Protein AF-0000000080721246 (afdb_homodimer)

Solvent-accessible surface area (backbone atoms only — not comparable to full-atom values): 18639 Å² total; per-residue (Å²): 109,74,86,49,43,69,44,77,78,37,49,46,66,56,50,50,54,44,45,52,55,51,26,55,52,50,35,65,73,37,56,90,42,62,33,39,37,28,27,40,48,71,31,2,45,40,49,36,36,62,43,41,43,58,37,76,42,59,41,35,78,40,57,27,30,66,44,75,48,82,56,95,62,86,67,69,44,65,49,70,77,36,70,62,84,73,82,43,56,72,26,40,36,36,37,23,35,34,63,41,42,41,30,52,60,61,48,42,51,46,51,52,44,49,73,57,37,26,62,39,76,44,36,39,22,48,28,36,26,68,87,54,45,75,46,100,57,76,65,76,39,63,62,40,81,47,72,97,63,58,56,27,15,45,19,30,49,60,95,58,26,49,30,35,37,56,29,35,24,32,51,33,62,81,78,70,70,117,109,74,86,50,44,67,46,77,77,36,50,46,66,54,51,50,54,44,46,52,54,51,26,55,53,50,36,64,72,36,55,90,44,60,33,38,37,28,29,39,46,70,32,2,45,41,49,36,36,62,44,40,42,57,38,76,42,61,41,35,78,40,58,28,30,66,46,75,46,82,52,95,60,87,65,65,44,65,49,70,78,36,69,64,84,73,82,43,55,71,26,40,36,35,37,24,35,35,64,41,43,41,32,51,59,61,48,41,51,45,50,52,44,49,72,59,37,27,62,41,74,45,34,39,23,48,28,34,26,68,88,54,44,75,47,101,58,76,63,75,39,61,62,40,81,48,73,98,63,59,56,26,15,46,21,30,51,61,96,57,25,48,30,36,37,57,28,36,24,33,51,34,63,81,77,70,70,116

Radius of gyration: 19.98 Å; Cα contacts (8 Å, |Δi|>4): 794; chains: 2; bounding box: 55×55×51 Å

Foldseek 3Di:
DVVQFPDFPWFLVLLLVLLLVVQVVVQVVQVPAEAEEEEAPDQQVLVSVSNVVNHDHHYHYFYWYWDFDDDPDPQGDIDTPGDGDDQQAAHEYEYEEAEQAQVSHVVNVLVVSVVSHHNYYFYEYAEYAPVRHNDPDDGPYYRYYDYPAAKAECRRDDVPPRPPHSGIGGGDCVVPVD/DVVQFPDFPWFLVLLLVLLLVVQVVVQVVQVPAEAEEEEEPDQQVLVSVSNVVNHDHHYHYFYWYWDFDDDPDPQTDIDTPGDGDDQQAAHEYEYEEAEQAQVSHVVNVLVVSVVSHHNYYFYEYAEYAPVRHNDPDDGPYYRYYDYPAAKAECRRDDVPPRPPHSGIGGGDCVVPVD

Secondary structure (DSSP, 8-state):
-GGGEEEEEE-HHHHHHHHHHHHHHHHHHTTT---EEEEEETTHHHHHHHHHTT--S--EE--EEEEEE--SSSS-EEEEEE---S--BTSEEEEEEEEESS-HHHHHHHHHHHHTTBSEEEEEEEEE-GGG--SS---SEEEEE--SS-EEBTTB-BTTBSTT-SSEEEEPHHHH--/-GGGEEEEEE-HHHHHHHHHHHHHHHHHHTTT---EEEEEETTHHHHHHHHHTT--S--EE--EEEEEE--SSSS-EEEEEE---S--BTSEEEEEEEEESSSHHHHHHHHHHHHTTBSEEEEEEEEE-GGG--SS---SEEEEE--SS-EEBTTB-BTTBSTT-SSEEEEPHHHH--

pLDDT: mean 94.86, std 10.16, range [44.06, 98.94]

InterPro domains:
  IPR000836 Phosphoribosyltransferase domain [PF00156] (17-158)
  IPR000836 Phosphoribosyltransferase domain [cd06223] (19-145)
  IPR005904 Hypoxanthine phosphoribosyl transferase [TIGR01203] (8-171)
  IPR029057 Phosphoribosyltransferase-like [G3DSA:3.40.50.2020] (1-178)
  IPR029057 Phosphoribosyltransferase-like [SSF53271] (2-176)
  IPR050408 Hypoxanthine-guanine phosphoribosyltransferase [PTHR43340] (2-176)

Sequence (356 aa):
MNNDIESVLYTQNDLNNRMDEMAAELNKKYKNEEPIIVPVLNGAMIFASDMIKRLSFKLTIEPIKASSYEGSQSTGKVKITQDIKSDVTNRPVIFMEDIIDTGRTLQALSEIMKERGAKSVEVVAMLDKPETRVVDFHADYYGFKVPNEFLVGYGLDYNGLYRNLPYVGILKHEVYASMNNDIESVLYTQNDLNNRMDEMAAELNKKYKNEEPIIVPVLNGAMIFASDMIKRLSFKLTIEPIKASSYEGSQSTGKVKITQDIKSDVTNRPVIFMEDIIDTGRTLQALSEIMKERGAKSVEVVAMLDKPETRVVDFHADYYGFKVPNEFLVGYGLDYNGLYRNLPYVGILKHEVYAS

Structure (mmCIF, N/CA/C/O backbone):
data_AF-0000000080721246-model_v1
#
loop_
_entity.id
_entity.type
_entity.pdbx_description
1 polymer 'Hypoxanthine phosphoribosyltransferase'
#
loop_
_atom_site.group_PDB
_atom_site.id
_atom_site.type_symbol
_atom_site.label_atom_id
_atom_site.label_alt_id
_atom_site.label_comp_id
_atom_site.label_asym_id
_atom_site.label_entity_id
_atom_site.label_seq_id
_atom_site.pdbx_PDB_ins_code
_atom_site.Cartn_x
_atom_site.Cartn_y
_atom_site.Cartn_z
_atom_site.occupancy
_atom_site.B_iso_or_equiv
_atom_site.auth_seq_id
_atom_site.auth_comp_id
_atom_site.auth_asym_id
_atom_site.auth_atom_id
_atom_site.pdbx_PDB_model_num
ATOM 1 N N . MET A 1 1 ? -21.109 3.881 -3.604 1 92.19 1 MET A N 1
ATOM 2 C CA . MET A 1 1 ? -20.078 4.703 -2.959 1 92.19 1 MET A CA 1
ATOM 3 C C . MET A 1 1 ? -20.109 6.125 -3.508 1 92.19 1 MET A C 1
ATOM 5 O O . MET A 1 1 ? -20.234 7.086 -2.748 1 92.19 1 MET A O 1
ATOM 9 N N . ASN A 1 2 ? -20.219 6.383 -4.816 1 93 2 ASN A N 1
ATOM 10 C CA . ASN A 1 2 ? -20.172 7.715 -5.41 1 93 2 ASN A CA 1
ATOM 11 C C . ASN A 1 2 ? -21.391 8.547 -5 1 93 2 ASN A C 1
ATOM 13 O O . ASN A 1 2 ? -21.281 9.766 -4.852 1 93 2 ASN A O 1
ATOM 17 N N . ASN A 1 3 ? -22.484 7.863 -4.781 1 95.25 3 ASN A N 1
ATOM 18 C CA . ASN A 1 3 ? -23.703 8.57 -4.395 1 95.25 3 ASN A CA 1
ATOM 19 C C . ASN A 1 3 ? -23.594 9.141 -2.984 1 95.25 3 ASN A C 1
ATOM 21 O O . ASN A 1 3 ? -24.391 9.992 -2.594 1 95.25 3 ASN A O 1
ATOM 25 N N . ASP A 1 4 ? -22.641 8.656 -2.26 1 97.31 4 ASP A N 1
ATOM 26 C CA . ASP A 1 4 ? -22.438 9.109 -0.887 1 97.31 4 ASP A CA 1
ATOM 27 C C . ASP A 1 4 ? -21.594 10.375 -0.847 1 97.31 4 ASP A C 1
ATOM 29 O O . ASP A 1 4 ? -21.406 10.977 0.217 1 97.31 4 ASP A O 1
ATOM 33 N N . ILE A 1 5 ? -21.094 10.859 -1.995 1 98.25 5 ILE A N 1
ATOM 34 C CA . ILE A 1 5 ? -20.141 11.961 -2.07 1 98.25 5 ILE A CA 1
ATOM 35 C C . ILE A 1 5 ? -20.875 13.266 -2.371 1 98.25 5 ILE A C 1
ATOM 37 O O . ILE A 1 5 ? -21.641 13.344 -3.34 1 98.25 5 ILE A O 1
ATOM 41 N N . GLU A 1 6 ? -20.672 14.219 -1.503 1 98.19 6 GLU A N 1
ATOM 42 C CA . GLU A 1 6 ? -21.266 15.547 -1.702 1 98.19 6 GLU A CA 1
ATOM 43 C C . GLU A 1 6 ? -20.609 16.266 -2.877 1 98.19 6 GLU A C 1
ATOM 45 O O . GLU A 1 6 ? -21.297 16.828 -3.732 1 98.19 6 GLU A O 1
ATOM 50 N N . SER A 1 7 ? -19.297 16.281 -2.893 1 98.31 7 SER A N 1
ATOM 51 C CA . SER A 1 7 ? -18.531 16.891 -3.975 1 98.31 7 SER A CA 1
ATOM 52 C C . SER A 1 7 ? -17.125 16.312 -4.035 1 98.31 7 SER A C 1
ATOM 54 O O . SER A 1 7 ? -16.594 15.828 -3.029 1 98.31 7 SER A O 1
ATOM 56 N N . VAL A 1 8 ? -16.562 16.297 -5.258 1 98.56 8 VAL A N 1
ATOM 57 C CA . VAL A 1 8 ? -15.172 15.922 -5.457 1 98.56 8 VAL A CA 1
ATOM 58 C C . VAL A 1 8 ? -14.266 17.125 -5.238 1 98.56 8 VAL A C 1
ATOM 60 O O . VAL A 1 8 ? -14.406 18.141 -5.922 1 98.56 8 VAL A O 1
ATOM 63 N N . LEU A 1 9 ? -13.414 17.062 -4.219 1 98.5 9 LEU A N 1
ATOM 64 C CA . LEU A 1 9 ? -12.477 18.141 -3.943 1 98.5 9 LEU A CA 1
ATOM 65 C C . LEU A 1 9 ? -11.281 18.078 -4.891 1 98.5 9 LEU A C 1
ATOM 67 O O . LEU A 1 9 ? -10.898 19.094 -5.477 1 98.5 9 LEU A O 1
ATOM 71 N N . TYR A 1 10 ? -10.633 16.891 -5.062 1 98.81 10 TYR A N 1
ATOM 72 C CA . TYR A 1 10 ? -9.508 16.656 -5.965 1 98.81 10 TYR A CA 1
ATOM 73 C C . TYR A 1 10 ? -9.719 15.391 -6.781 1 98.81 10 TYR A C 1
ATOM 75 O O . TYR A 1 10 ? -9.953 14.312 -6.223 1 98.81 10 TYR A O 1
ATOM 83 N N . THR A 1 11 ? -9.617 15.547 -8.109 1 98.75 11 THR A N 1
ATOM 84 C CA . THR A 1 11 ? -9.719 14.398 -9.008 1 98.75 11 THR A CA 1
ATOM 85 C C . THR A 1 11 ? -8.414 13.602 -9.016 1 98.75 11 THR A C 1
ATOM 87 O O . THR A 1 11 ? -7.398 14.062 -8.5 1 98.75 11 THR A O 1
ATOM 90 N N . GLN A 1 12 ? -8.508 12.422 -9.594 1 98.06 12 GLN A N 1
ATOM 91 C CA . GLN A 1 12 ? -7.285 11.633 -9.742 1 98.06 12 GLN A CA 1
ATOM 92 C C . GLN A 1 12 ? -6.223 12.406 -10.516 1 98.06 12 GLN A C 1
ATOM 94 O O . GLN A 1 12 ? -5.031 12.312 -10.219 1 98.06 12 GLN A O 1
ATOM 99 N N . ASN A 1 13 ? -6.66 13.109 -11.523 1 98.44 13 ASN A N 1
ATOM 100 C CA . ASN A 1 13 ? -5.727 13.898 -12.312 1 98.44 13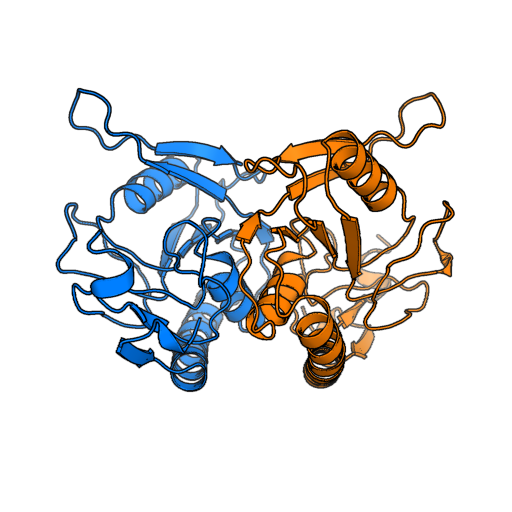 ASN A CA 1
ATOM 101 C C . ASN A 1 13 ? -5.074 15 -11.477 1 98.44 13 ASN A C 1
ATOM 103 O O . ASN A 1 13 ? -3.873 15.25 -11.602 1 98.44 13 ASN A O 1
ATOM 107 N N . ASP A 1 14 ? -5.855 15.688 -10.633 1 98.75 14 ASP A N 1
ATOM 108 C CA . ASP A 1 14 ? -5.297 16.672 -9.711 1 98.75 14 ASP A CA 1
ATOM 109 C C . ASP A 1 14 ? -4.215 16.047 -8.828 1 98.75 14 ASP A C 1
ATOM 111 O O . ASP A 1 14 ? -3.129 16.609 -8.68 1 98.75 14 ASP A O 1
ATOM 115 N N . LEU A 1 15 ? -4.535 14.93 -8.32 1 98.75 15 LEU A N 1
ATOM 116 C CA . LEU A 1 15 ? -3.635 14.227 -7.414 1 98.75 15 LEU A CA 1
ATOM 117 C C . LEU A 1 15 ? -2.367 13.789 -8.141 1 98.75 15 LEU A C 1
ATOM 119 O O . LEU A 1 15 ? -1.259 13.977 -7.633 1 98.75 15 LEU A O 1
ATOM 123 N N . ASN A 1 16 ? -2.523 13.234 -9.344 1 98.56 16 ASN A N 1
ATOM 124 C CA . ASN A 1 16 ? -1.38 12.82 -10.148 1 98.56 16 ASN A CA 1
ATOM 125 C C . ASN A 1 16 ? -0.434 13.984 -10.43 1 98.56 16 ASN A C 1
ATOM 127 O O . ASN A 1 16 ? 0.778 13.867 -10.234 1 98.56 16 ASN A O 1
ATOM 131 N N . ASN A 1 17 ? -0.992 15.086 -10.852 1 98.75 17 ASN A N 1
ATOM 132 C CA . ASN A 1 17 ? -0.178 16.25 -11.18 1 98.75 17 ASN A CA 1
ATOM 133 C C . ASN A 1 17 ? 0.604 16.75 -9.969 1 98.75 17 ASN A C 1
ATOM 135 O O . ASN A 1 17 ? 1.791 17.062 -10.078 1 98.75 17 ASN A O 1
ATOM 139 N N . ARG A 1 18 ? -0.078 16.828 -8.898 1 98.75 18 ARG A N 1
ATOM 140 C CA . ARG A 1 18 ? 0.575 17.297 -7.684 1 98.75 18 ARG A CA 1
ATOM 141 C C . ARG A 1 18 ? 1.672 16.328 -7.242 1 98.75 18 ARG A C 1
ATOM 143 O O . ARG A 1 18 ? 2.75 16.766 -6.828 1 98.75 18 ARG A O 1
ATOM 150 N N . MET A 1 19 ? 1.449 15.039 -7.277 1 98.81 19 MET A N 1
ATOM 151 C CA . MET A 1 19 ? 2.447 14.039 -6.898 1 98.81 19 MET A CA 1
ATOM 152 C C . MET A 1 19 ? 3.645 14.086 -7.84 1 98.81 19 MET A C 1
ATOM 154 O O . MET A 1 19 ? 4.781 13.852 -7.418 1 98.81 19 MET A O 1
ATOM 158 N N . ASP A 1 20 ? 3.373 14.391 -9.156 1 98.81 20 ASP A N 1
ATOM 159 C CA . ASP A 1 20 ? 4.484 14.562 -10.094 1 98.81 20 ASP A CA 1
ATOM 160 C C . ASP A 1 20 ? 5.402 15.703 -9.648 1 98.81 20 ASP A C 1
ATOM 162 O O . ASP A 1 20 ? 6.625 15.57 -9.688 1 98.81 20 ASP A O 1
ATOM 166 N N . GLU A 1 21 ? 4.824 16.75 -9.211 1 98.81 21 GLU A N 1
ATOM 167 C CA . GLU A 1 21 ? 5.59 17.906 -8.742 1 98.81 21 GLU A CA 1
ATOM 168 C C . GLU A 1 21 ? 6.395 17.562 -7.492 1 98.81 21 GLU A C 1
ATOM 170 O O . GLU A 1 21 ? 7.582 17.875 -7.41 1 98.81 21 GLU A O 1
ATOM 175 N N . MET A 1 22 ? 5.773 16.938 -6.559 1 98.81 22 MET A N 1
ATOM 176 C CA . MET A 1 22 ? 6.445 16.562 -5.316 1 98.81 22 MET A CA 1
ATOM 177 C C . MET A 1 22 ? 7.578 15.578 -5.586 1 98.81 22 MET A C 1
ATOM 179 O O . MET A 1 22 ? 8.656 15.695 -5.004 1 98.81 22 MET A O 1
ATOM 183 N N . ALA A 1 23 ? 7.312 14.648 -6.43 1 98.81 23 ALA A N 1
ATOM 184 C CA . ALA A 1 23 ? 8.312 13.633 -6.762 1 98.81 23 ALA A CA 1
ATOM 185 C C . ALA A 1 23 ? 9.547 14.273 -7.395 1 98.81 23 ALA A C 1
ATOM 187 O O . ALA A 1 23 ? 10.672 13.828 -7.152 1 98.81 23 ALA A O 1
ATOM 188 N N . ALA A 1 24 ? 9.305 15.273 -8.266 1 98.75 24 ALA A N 1
ATOM 189 C CA . ALA A 1 24 ? 10.422 15.969 -8.898 1 98.75 24 ALA A CA 1
ATOM 190 C C . ALA A 1 24 ? 11.352 16.578 -7.848 1 98.75 24 ALA A C 1
ATOM 192 O O . ALA A 1 24 ? 12.57 16.484 -7.961 1 98.75 24 ALA A O 1
ATOM 193 N N . GLU A 1 25 ? 10.805 17.109 -6.812 1 98.62 25 GLU A N 1
ATOM 194 C CA . GLU A 1 25 ? 11.586 17.703 -5.73 1 98.62 25 GLU A CA 1
ATOM 195 C C . GLU A 1 25 ? 12.336 16.641 -4.938 1 98.62 25 GLU A C 1
ATOM 197 O O . GLU A 1 25 ? 13.523 16.797 -4.641 1 98.62 25 GLU A O 1
ATOM 202 N N . LEU A 1 26 ? 11.648 15.594 -4.59 1 98.81 26 LEU A N 1
ATOM 203 C CA . LEU A 1 26 ? 12.25 14.523 -3.807 1 98.81 26 LEU A CA 1
ATOM 204 C C . LEU A 1 26 ? 13.359 13.828 -4.598 1 98.81 26 LEU A C 1
ATOM 206 O O . LEU A 1 26 ? 14.391 13.453 -4.031 1 98.81 26 LEU A O 1
ATOM 210 N N . ASN A 1 27 ? 13.125 13.625 -5.941 1 98.75 27 ASN A N 1
ATOM 211 C CA . ASN A 1 27 ? 14.117 12.984 -6.797 1 98.75 27 ASN A CA 1
ATOM 212 C C . ASN A 1 27 ? 15.414 13.789 -6.844 1 98.75 27 ASN A C 1
ATOM 214 O O . ASN A 1 27 ? 16.5 13.211 -6.895 1 98.75 27 ASN A O 1
ATOM 218 N N . LYS A 1 28 ? 15.273 15.109 -6.852 1 98.56 28 LYS A N 1
ATOM 219 C CA . LYS A 1 28 ? 16.453 15.961 -6.805 1 98.56 28 LYS A CA 1
ATOM 220 C C . LYS A 1 28 ? 17.156 15.875 -5.449 1 98.56 28 LYS A C 1
ATOM 222 O O . LYS A 1 28 ? 18.375 15.711 -5.379 1 98.56 28 LYS A O 1
ATOM 227 N N . LYS A 1 29 ? 16.453 15.859 -4.41 1 98.44 29 LYS A N 1
ATOM 228 C CA . LYS A 1 29 ? 16.984 15.938 -3.051 1 98.44 29 LYS A CA 1
ATOM 229 C C . LYS A 1 29 ? 17.672 14.633 -2.656 1 98.44 29 LYS A C 1
ATOM 231 O O . LYS A 1 29 ? 18.703 14.648 -1.98 1 98.44 29 LYS A O 1
ATOM 236 N N . TYR A 1 30 ? 17.125 13.508 -3.094 1 98.38 30 TYR A N 1
ATOM 237 C CA . TYR A 1 30 ? 17.578 12.227 -2.557 1 98.38 30 TYR A CA 1
ATOM 238 C C . TYR A 1 30 ? 18.312 11.422 -3.619 1 98.38 30 TYR A C 1
ATOM 240 O O . TYR A 1 30 ? 18.547 10.219 -3.445 1 98.38 30 TYR A O 1
ATOM 248 N N . LYS A 1 31 ? 18.703 12.023 -4.715 1 96.75 31 LYS A N 1
ATOM 249 C CA . LYS A 1 31 ? 19.312 11.383 -5.875 1 96.75 31 LYS A CA 1
ATOM 250 C C . LYS A 1 31 ? 20.5 10.516 -5.461 1 96.75 31 LYS A C 1
ATOM 252 O O . LYS A 1 31 ? 20.75 9.469 -6.062 1 96.75 31 LYS A O 1
ATOM 257 N N . ASN A 1 32 ? 21.25 10.828 -4.406 1 96.62 32 ASN A N 1
ATOM 258 C CA . ASN A 1 32 ? 22.438 10.094 -4 1 96.62 32 ASN A CA 1
ATOM 259 C C . ASN A 1 32 ? 22.297 9.508 -2.6 1 96.62 32 ASN A C 1
ATOM 261 O O . ASN A 1 32 ? 23.281 9.305 -1.898 1 96.62 32 ASN A O 1
ATOM 265 N N . GLU A 1 33 ? 21.062 9.336 -2.211 1 97.69 33 GLU A N 1
ATOM 266 C CA . GLU A 1 33 ? 20.75 8.758 -0.907 1 97.69 33 GLU A CA 1
ATOM 267 C C . GLU A 1 33 ? 19.906 7.492 -1.051 1 97.69 33 GLU A C 1
ATOM 269 O O . GLU A 1 33 ? 19.531 7.113 -2.162 1 97.69 33 GLU A O 1
ATOM 274 N N . GLU A 1 34 ? 19.797 6.797 0.028 1 97.81 34 GLU A N 1
ATOM 275 C CA . GLU A 1 34 ? 18.969 5.594 0.075 1 97.81 34 GLU A CA 1
ATOM 276 C C . GLU A 1 34 ? 18.016 5.625 1.265 1 97.81 34 GLU A C 1
ATOM 278 O O . GLU A 1 34 ? 18.203 4.891 2.236 1 97.81 34 GLU A O 1
ATOM 283 N N . PRO A 1 35 ? 17.016 6.449 1.126 1 98.75 35 PRO A N 1
ATOM 284 C CA . PRO A 1 35 ? 16.078 6.602 2.25 1 98.75 35 PRO A CA 1
ATOM 285 C C . PRO A 1 35 ? 15.203 5.371 2.461 1 98.75 35 PRO A C 1
ATOM 287 O O . PRO A 1 35 ? 15.117 4.512 1.58 1 98.75 35 PRO A O 1
ATOM 290 N N . ILE A 1 36 ? 14.688 5.246 3.672 1 98.81 36 ILE A N 1
ATOM 291 C CA . ILE A 1 36 ? 13.594 4.332 3.986 1 98.81 36 ILE A CA 1
ATOM 292 C C . ILE A 1 36 ? 12.266 5.07 3.873 1 98.81 36 ILE A C 1
ATOM 294 O O . ILE A 1 36 ? 12.031 6.062 4.566 1 98.81 36 ILE A O 1
ATOM 298 N N . ILE A 1 37 ? 11.445 4.637 2.93 1 98.94 37 ILE A N 1
ATOM 299 C CA . ILE A 1 37 ? 10.094 5.164 2.807 1 98.94 37 ILE A CA 1
ATOM 300 C C . ILE A 1 37 ? 9.156 4.41 3.748 1 98.94 37 ILE A C 1
ATOM 302 O O . ILE A 1 37 ? 9.094 3.178 3.711 1 98.94 37 ILE A O 1
ATOM 306 N N . VAL A 1 38 ? 8.438 5.141 4.582 1 98.88 38 VAL A N 1
ATOM 307 C CA . VAL A 1 38 ? 7.613 4.531 5.621 1 98.88 38 VAL A CA 1
ATOM 308 C C . VAL A 1 38 ? 6.164 4.988 5.461 1 98.88 38 VAL A C 1
ATOM 310 O O . VAL A 1 38 ? 5.742 5.961 6.09 1 98.88 38 VAL A O 1
ATOM 313 N N . PRO A 1 39 ? 5.395 4.281 4.656 1 98.81 39 PRO A N 1
ATOM 314 C CA . PRO A 1 39 ? 3.957 4.562 4.598 1 98.81 39 PRO A CA 1
ATOM 315 C C . PRO A 1 39 ? 3.242 4.254 5.914 1 98.81 39 PRO A C 1
ATOM 317 O O . PRO A 1 39 ? 3.438 3.184 6.492 1 98.81 39 PRO A O 1
ATOM 320 N N . VAL A 1 40 ? 2.441 5.125 6.387 1 97.94 40 VAL A N 1
ATOM 321 C CA . VAL A 1 40 ? 1.648 4.902 7.59 1 97.94 40 VAL A CA 1
ATOM 322 C C . VAL A 1 40 ? 0.308 4.273 7.219 1 97.94 40 VAL A C 1
ATOM 324 O O . VAL A 1 40 ? -0.595 4.961 6.734 1 97.94 40 VAL A O 1
ATOM 327 N N . LEU A 1 41 ? 0.208 3.02 7.418 1 97.38 41 LEU A N 1
ATOM 328 C CA . LEU A 1 41 ? -0.954 2.25 6.988 1 97.38 41 LEU A CA 1
ATOM 329 C C . LEU A 1 41 ? -2.141 2.496 7.914 1 97.38 41 LEU A C 1
ATOM 331 O O . LEU A 1 41 ? -1.961 2.809 9.094 1 97.38 41 LEU A O 1
ATOM 335 N N . ASN A 1 42 ? -3.369 2.355 7.422 1 96.56 42 ASN A N 1
ATOM 336 C CA . ASN A 1 42 ? -3.744 1.916 6.082 1 96.56 42 ASN A CA 1
ATOM 337 C C . ASN A 1 42 ? -3.92 3.1 5.133 1 96.56 42 ASN A C 1
ATOM 339 O O . ASN A 1 42 ? -3.814 2.945 3.916 1 96.56 42 ASN A O 1
ATOM 343 N N . GLY A 1 43 ? -4.07 4.266 5.707 1 97.31 43 GLY A N 1
ATOM 344 C CA . GLY A 1 43 ? -4.52 5.422 4.945 1 97.31 43 GLY A CA 1
ATOM 345 C C . GLY A 1 43 ? -3.551 5.82 3.848 1 97.31 43 GLY A C 1
ATOM 346 O O . GLY A 1 43 ? -3.971 6.223 2.76 1 97.31 43 GLY A O 1
ATOM 347 N N . ALA A 1 44 ? -2.365 5.656 4.078 1 98.31 44 ALA A N 1
ATOM 348 C CA . ALA A 1 44 ? -1.354 6.195 3.176 1 98.31 44 ALA A CA 1
ATOM 349 C C . ALA A 1 44 ? -1.023 5.203 2.064 1 98.31 44 ALA A C 1
ATOM 351 O O . ALA A 1 44 ? -0.249 5.516 1.155 1 98.31 44 ALA A O 1
ATOM 352 N N . MET A 1 45 ? -1.57 4.023 2.088 1 98.62 45 MET A N 1
ATOM 353 C CA . MET A 1 45 ? -1.163 2.959 1.175 1 98.62 45 MET A CA 1
ATOM 354 C C . MET A 1 45 ? -1.284 3.412 -0.276 1 98.62 45 MET A C 1
ATOM 356 O O . MET A 1 45 ? -0.342 3.266 -1.057 1 98.62 45 MET A O 1
ATOM 360 N N . ILE A 1 46 ? -2.422 3.984 -0.634 1 98.81 46 ILE A N 1
ATOM 361 C CA . ILE A 1 46 ? -2.684 4.359 -2.02 1 98.81 46 ILE A CA 1
ATOM 362 C C . ILE A 1 46 ? -1.794 5.535 -2.414 1 98.81 46 ILE A C 1
ATOM 364 O O . ILE A 1 46 ? -1.088 5.48 -3.422 1 98.81 46 ILE A O 1
ATOM 368 N N . PHE A 1 47 ? -1.738 6.539 -1.55 1 98.88 47 PHE A N 1
ATOM 369 C CA . PHE A 1 47 ? -0.898 7.703 -1.809 1 98.88 47 PHE A CA 1
ATOM 370 C C . PHE A 1 47 ? 0.565 7.297 -1.933 1 98.88 47 PHE A C 1
ATOM 372 O O . PHE A 1 47 ? 1.24 7.672 -2.893 1 98.88 47 PHE A O 1
ATOM 379 N N . ALA A 1 48 ? 1.082 6.547 -0.999 1 98.88 48 ALA A N 1
ATOM 380 C CA . ALA A 1 48 ? 2.486 6.145 -0.975 1 98.88 48 ALA A CA 1
ATOM 381 C C . ALA A 1 48 ? 2.844 5.328 -2.213 1 98.88 48 ALA A C 1
ATOM 383 O O . ALA A 1 48 ? 3.902 5.531 -2.812 1 98.88 48 ALA A O 1
ATOM 384 N N . SER A 1 49 ? 1.959 4.414 -2.553 1 98.81 49 SER A N 1
ATOM 385 C CA . SER A 1 49 ? 2.211 3.586 -3.729 1 98.81 49 SER A CA 1
ATOM 386 C C . SER A 1 49 ? 2.357 4.438 -4.984 1 98.81 49 SER A C 1
ATOM 388 O O . SER A 1 49 ? 3.264 4.219 -5.789 1 98.81 49 SER A O 1
ATOM 390 N N . ASP A 1 50 ? 1.479 5.402 -5.16 1 98.75 50 ASP A N 1
ATOM 391 C CA . ASP A 1 50 ? 1.537 6.281 -6.324 1 98.75 50 ASP A CA 1
ATOM 392 C C . ASP A 1 50 ? 2.791 7.152 -6.293 1 98.75 50 ASP A C 1
ATOM 394 O O . ASP A 1 50 ? 3.422 7.379 -7.324 1 98.75 50 ASP A O 1
ATOM 398 N N . MET A 1 51 ? 3.145 7.605 -5.133 1 98.81 51 MET A N 1
ATOM 399 C CA . MET A 1 51 ? 4.336 8.438 -4.984 1 98.81 51 MET A CA 1
ATOM 400 C C . MET A 1 51 ? 5.598 7.633 -5.277 1 98.81 51 MET A C 1
ATOM 402 O O . MET A 1 51 ? 6.48 8.094 -6.004 1 98.81 51 MET A O 1
ATOM 406 N N . ILE A 1 52 ? 5.68 6.473 -4.707 1 98.62 52 ILE A N 1
ATOM 407 C CA . ILE A 1 52 ? 6.875 5.641 -4.754 1 98.62 52 ILE A CA 1
ATOM 408 C C . ILE A 1 52 ? 7.227 5.32 -6.203 1 98.62 52 ILE A C 1
ATOM 410 O O . ILE A 1 52 ? 8.398 5.32 -6.582 1 98.62 52 ILE A O 1
ATOM 414 N N . LYS A 1 53 ? 6.266 5.129 -7.043 1 98.44 53 LYS A N 1
ATOM 415 C CA . LYS A 1 53 ? 6.492 4.789 -8.445 1 98.44 53 LYS A CA 1
ATOM 416 C C . LYS A 1 53 ? 7.07 5.977 -9.211 1 98.44 53 LYS A C 1
ATOM 418 O O . LYS A 1 53 ? 7.574 5.816 -10.32 1 98.44 53 LYS A O 1
ATOM 423 N N . ARG A 1 54 ? 6.988 7.121 -8.625 1 98.75 54 ARG A N 1
ATOM 424 C CA . ARG A 1 54 ? 7.457 8.352 -9.258 1 98.75 54 ARG A CA 1
ATOM 425 C C . ARG A 1 54 ? 8.883 8.68 -8.828 1 98.75 54 ARG A C 1
ATOM 427 O O . ARG A 1 54 ? 9.508 9.578 -9.391 1 98.75 54 ARG A O 1
ATOM 434 N N . LEU A 1 55 ? 9.359 7.945 -7.82 1 98.81 55 LEU A N 1
ATOM 435 C CA . LEU A 1 55 ? 10.68 8.219 -7.273 1 98.81 55 LEU A CA 1
ATOM 436 C C . LEU A 1 55 ? 11.758 7.426 -8.016 1 98.81 55 LEU A C 1
ATOM 438 O O . LEU A 1 55 ? 11.617 6.215 -8.203 1 98.81 55 LEU A O 1
ATOM 442 N N . SER A 1 56 ? 12.891 8.078 -8.336 1 98 56 SER A N 1
ATOM 443 C CA . SER A 1 56 ? 13.875 7.469 -9.234 1 98 56 SER A CA 1
ATOM 444 C C . SER A 1 56 ? 15.141 7.082 -8.484 1 98 56 SER A C 1
ATOM 446 O O . SER A 1 56 ? 16.094 6.559 -9.078 1 98 56 SER A O 1
ATOM 448 N N . PHE A 1 57 ? 15.227 7.379 -7.188 1 98.25 57 PHE A N 1
ATOM 449 C CA . PHE A 1 57 ? 16.391 7.023 -6.383 1 98.25 57 PHE A CA 1
ATOM 450 C C . PHE A 1 57 ? 16.188 5.68 -5.695 1 98.25 57 PHE A C 1
ATOM 452 O O . PHE A 1 57 ? 15.055 5.203 -5.582 1 98.25 57 PHE A O 1
ATOM 459 N N . LYS A 1 58 ? 17.281 5.016 -5.285 1 98 58 LYS A N 1
ATOM 460 C CA . LYS A 1 58 ? 17.219 3.775 -4.52 1 98 58 LYS A CA 1
ATOM 461 C C . LYS A 1 58 ? 16.547 4 -3.164 1 98 58 LYS A C 1
ATOM 463 O O . LYS A 1 58 ? 16.844 4.984 -2.48 1 98 58 LYS A O 1
ATOM 468 N N . LEU A 1 59 ? 15.641 3.107 -2.828 1 98.62 59 LEU A N 1
ATOM 469 C CA . LEU A 1 59 ? 14.922 3.215 -1.562 1 98.62 59 LEU A CA 1
ATOM 470 C C . LEU A 1 59 ? 14.422 1.851 -1.107 1 98.62 59 LEU A C 1
ATOM 472 O O . LEU A 1 59 ? 14.32 0.92 -1.91 1 98.62 59 LEU A O 1
ATOM 476 N N . THR A 1 60 ? 14.18 1.706 0.188 1 98.5 60 THR A N 1
ATOM 477 C CA . THR A 1 60 ? 13.422 0.592 0.75 1 98.5 60 THR A CA 1
ATOM 478 C C . THR A 1 60 ? 12.07 1.065 1.268 1 98.5 60 THR A C 1
ATOM 480 O O . THR A 1 60 ? 11.906 2.238 1.605 1 98.5 60 THR A O 1
ATOM 483 N N . ILE A 1 61 ? 11.062 0.201 1.17 1 98.69 61 ILE A N 1
ATOM 484 C CA . ILE A 1 61 ? 9.703 0.511 1.613 1 98.69 61 ILE A CA 1
ATOM 485 C C . ILE A 1 61 ? 9.359 -0.325 2.844 1 98.69 61 ILE A C 1
ATOM 487 O O . ILE A 1 61 ? 9.375 -1.558 2.789 1 98.69 61 ILE A O 1
ATOM 491 N N . GLU A 1 62 ? 9.055 0.321 3.906 1 98.38 62 GLU A N 1
ATOM 492 C CA . GLU A 1 62 ? 8.703 -0.38 5.137 1 98.38 62 GLU A CA 1
ATOM 493 C C . GLU A 1 62 ? 7.484 0.253 5.801 1 98.38 62 GLU A C 1
ATOM 495 O O . GLU A 1 62 ? 7.621 1.108 6.68 1 98.38 62 GLU A O 1
ATOM 500 N N . PRO A 1 63 ? 6.32 -0.285 5.484 1 98.38 63 PRO A N 1
ATOM 501 C CA . PRO A 1 63 ? 5.105 0.273 6.082 1 98.38 63 PRO A CA 1
ATOM 502 C C . PRO A 1 63 ? 5.074 0.135 7.602 1 98.38 63 PRO A C 1
ATOM 504 O O . PRO A 1 63 ? 5.641 -0.814 8.148 1 98.38 63 PRO A O 1
ATOM 507 N N . ILE A 1 64 ? 4.41 1.063 8.219 1 98 64 ILE A N 1
ATOM 508 C CA . ILE A 1 64 ? 4.242 1.08 9.664 1 98 64 ILE A CA 1
ATOM 509 C C . ILE A 1 64 ? 2.76 1.221 10.016 1 98 64 ILE A C 1
ATOM 511 O O . ILE A 1 64 ? 1.986 1.788 9.234 1 98 64 ILE A O 1
ATOM 515 N N . LYS A 1 65 ? 2.352 0.575 11.07 1 96.12 65 LYS A N 1
ATOM 516 C CA . LYS A 1 65 ? 1.031 0.794 11.656 1 96.12 65 LYS A CA 1
ATOM 517 C C . LYS A 1 65 ? 1.14 1.308 13.086 1 96.12 65 LYS A C 1
ATOM 519 O O . LYS A 1 65 ? 1.883 0.749 13.898 1 96.12 65 LYS A O 1
ATOM 524 N N . ALA A 1 66 ? 0.467 2.41 13.281 1 93.56 66 ALA A N 1
ATOM 525 C CA . ALA A 1 66 ? 0.47 3.014 14.609 1 93.56 66 ALA A CA 1
ATOM 526 C C . ALA A 1 66 ? -0.908 3.564 14.969 1 93.56 66 ALA A C 1
ATOM 528 O O . ALA A 1 66 ? -1.681 3.939 14.078 1 93.56 66 ALA A O 1
ATOM 529 N N . SER A 1 67 ? -1.267 3.473 16.266 1 85.25 67 SER A N 1
ATOM 530 C CA . SER A 1 67 ? -2.486 4.07 16.797 1 85.25 67 SER A CA 1
ATOM 531 C C . SER A 1 67 ? -2.17 5.117 17.859 1 85.25 67 SER A C 1
ATOM 533 O O . SER A 1 67 ? -1.262 4.934 18.672 1 85.25 67 SER A O 1
ATOM 535 N N . SER A 1 68 ? -2.934 6.168 17.672 1 74.75 68 SER A N 1
ATOM 536 C CA . SER A 1 68 ? -2.734 7.176 18.703 1 74.75 68 SER A CA 1
ATOM 537 C C . SER A 1 68 ? -3.6 6.895 19.938 1 74.75 68 SER A C 1
ATOM 539 O O . SER A 1 68 ? -4.727 6.41 19.812 1 74.75 68 SER A O 1
ATOM 541 N N . TYR A 1 69 ? -3.166 6.641 21.172 1 67.25 69 TYR A N 1
ATOM 542 C CA . TYR A 1 69 ? -4.039 6.512 22.344 1 67.25 69 TYR A CA 1
ATOM 543 C C . TYR A 1 69 ? -3.688 7.551 23.406 1 67.25 69 TYR A C 1
ATOM 545 O O . TYR A 1 69 ? -2.541 7.996 23.484 1 67.25 69 TYR A O 1
ATOM 553 N N . GLU A 1 70 ? -4.727 8.422 23.703 1 54.62 70 GLU A N 1
ATOM 554 C CA . GLU A 1 70 ? -4.629 9.453 24.734 1 54.62 70 GLU A CA 1
ATOM 555 C C . GLU A 1 70 ? -4.465 8.836 26.109 1 54.62 70 GLU A C 1
ATOM 557 O O . GLU A 1 70 ? -5.305 8.055 26.547 1 54.62 70 GLU A O 1
ATOM 562 N N . GLY A 1 71 ? -3.412 8.266 26.562 1 48.62 71 GLY A N 1
ATOM 563 C CA . GLY A 1 71 ? -3.342 8.062 28 1 48.62 71 GLY A CA 1
ATOM 564 C C . GLY A 1 71 ? -3.666 9.312 28.797 1 48.62 71 GLY A C 1
ATOM 565 O O . GLY A 1 71 ? -3.861 10.391 28.219 1 48.62 71 GLY A O 1
ATOM 566 N N . SER A 1 72 ? -4.164 8.992 30.141 1 44.97 72 SER A N 1
ATOM 567 C CA . SER A 1 72 ? -4.492 10.055 31.078 1 44.97 72 SER A CA 1
ATOM 568 C C . SER A 1 72 ? -3.596 11.273 30.875 1 44.97 72 SER A C 1
ATOM 570 O O . SER A 1 72 ? -3.979 12.398 31.219 1 44.97 72 SER A O 1
ATOM 572 N N . GLN A 1 73 ? -2.268 11.062 31.141 1 44.06 73 GLN A N 1
ATOM 573 C CA . GLN A 1 73 ? -1.403 12.234 31.125 1 44.06 73 GLN A CA 1
ATOM 574 C C . GLN A 1 73 ? -1.113 12.68 29.688 1 44.06 73 GLN A C 1
ATOM 576 O O . GLN A 1 73 ? -1.138 11.867 28.766 1 44.06 73 GLN A O 1
ATOM 581 N N . SER A 1 74 ? -0.95 13.984 29.297 1 45.56 74 SER A N 1
ATOM 582 C CA . SER A 1 74 ? -0.838 14.883 28.156 1 45.56 74 SER A CA 1
ATOM 583 C C . SER A 1 74 ? -0.004 14.266 27.047 1 45.56 74 SER A C 1
ATOM 585 O O . SER A 1 74 ? 0.086 14.82 25.938 1 45.56 74 SER A O 1
ATOM 587 N N . THR A 1 75 ? 1.118 13.453 27.266 1 50.72 75 THR A N 1
ATOM 588 C CA . THR A 1 75 ? 2.08 13.328 26.188 1 50.72 75 THR A CA 1
ATOM 589 C C . THR A 1 75 ? 1.564 12.375 25.109 1 50.72 75 THR A C 1
ATOM 591 O O . THR A 1 75 ? 1.044 11.297 25.422 1 50.72 75 THR A O 1
ATOM 594 N N . GLY A 1 76 ? 1.017 12.805 24.047 1 59.16 76 GLY A N 1
ATOM 595 C CA . GLY A 1 76 ? 0.611 12.086 22.844 1 59.16 76 GLY A CA 1
ATOM 596 C C . GLY A 1 76 ? 1.443 10.844 22.578 1 59.16 76 GLY A C 1
ATOM 597 O O . GLY A 1 76 ? 2.576 10.938 22.109 1 59.16 76 GLY A O 1
ATOM 598 N N . LYS A 1 77 ? 1.177 9.695 23.203 1 79.31 77 LYS A N 1
ATOM 599 C CA . LYS A 1 77 ? 1.879 8.43 23.016 1 79.31 77 LYS A CA 1
ATOM 600 C C . LYS A 1 77 ? 1.272 7.633 21.875 1 79.31 77 LYS A C 1
ATOM 602 O O . LYS A 1 77 ? 0.089 7.781 21.562 1 79.31 77 LYS A O 1
ATOM 607 N N . VAL A 1 78 ? 2.207 7.086 20.938 1 89.88 78 VAL A N 1
ATOM 608 C CA . VAL A 1 78 ? 1.795 6.23 19.828 1 89.88 78 VAL A CA 1
ATOM 609 C C . VAL A 1 78 ? 2.186 4.785 20.125 1 89.88 78 VAL A C 1
ATOM 611 O O . VAL A 1 78 ? 3.24 4.523 20.703 1 89.88 78 VAL A O 1
ATOM 614 N N . LYS A 1 79 ? 1.237 3.943 19.906 1 92.19 79 LYS A N 1
ATOM 615 C CA . LYS A 1 79 ? 1.526 2.512 19.922 1 92.19 79 LYS A CA 1
ATOM 616 C C . LYS A 1 79 ? 1.768 1.984 18.516 1 92.19 79 LYS A C 1
ATOM 618 O O . LYS A 1 79 ? 0.858 1.987 17.672 1 92.19 79 LYS A O 1
ATOM 623 N N . ILE A 1 80 ? 2.988 1.554 18.312 1 94.12 80 ILE A N 1
ATOM 624 C CA . ILE A 1 80 ? 3.33 0.966 17.016 1 94.12 80 ILE A CA 1
ATOM 625 C C . ILE A 1 80 ? 2.928 -0.506 17 1 94.12 80 ILE A C 1
ATOM 627 O O . ILE A 1 80 ? 3.447 -1.31 17.781 1 94.12 80 ILE A O 1
ATOM 631 N N . THR A 1 81 ? 1.998 -0.846 16.188 1 92.88 81 THR A N 1
ATOM 632 C CA . THR A 1 81 ? 1.508 -2.219 16.109 1 92.88 81 THR A CA 1
ATOM 633 C C . THR A 1 81 ? 2.217 -2.99 15.008 1 92.88 81 THR A C 1
ATOM 635 O O . THR A 1 81 ? 2.268 -4.223 15.039 1 92.88 81 THR A O 1
ATOM 638 N N . GLN A 1 82 ? 2.652 -2.363 14.055 1 94.62 82 GLN A N 1
ATOM 639 C CA . GLN A 1 82 ? 3.574 -2.871 13.039 1 94.62 82 GLN A CA 1
ATOM 640 C C . GLN A 1 82 ? 4.766 -1.933 12.859 1 94.62 82 GLN A C 1
ATOM 642 O O . GLN A 1 82 ? 4.613 -0.825 12.344 1 94.62 82 GLN A O 1
ATOM 647 N N . ASP A 1 83 ? 5.906 -2.482 13.227 1 96.06 83 ASP A N 1
ATOM 648 C CA . ASP A 1 83 ? 7.105 -1.647 13.203 1 96.06 83 ASP A CA 1
ATOM 649 C C . ASP A 1 83 ? 7.941 -1.927 11.953 1 96.06 83 ASP A C 1
ATOM 651 O O . ASP A 1 83 ? 7.723 -2.922 11.266 1 96.06 83 ASP A O 1
ATOM 655 N N . ILE A 1 84 ? 8.852 -1.003 11.656 1 97.06 84 ILE A N 1
ATOM 656 C CA . ILE A 1 84 ? 9.836 -1.229 10.602 1 97.06 84 ILE A CA 1
ATOM 657 C C . ILE A 1 84 ? 10.922 -2.176 11.102 1 97.06 84 ILE A C 1
ATOM 659 O O . ILE A 1 84 ? 11.188 -2.246 12.297 1 97.06 84 ILE A O 1
ATOM 663 N N . LYS A 1 85 ? 11.539 -2.846 10.188 1 93.56 85 LYS A N 1
ATOM 664 C CA . LYS A 1 85 ? 12.539 -3.84 10.547 1 93.56 85 LYS A CA 1
ATOM 665 C C . LYS A 1 85 ? 13.953 -3.291 10.359 1 93.56 85 LYS 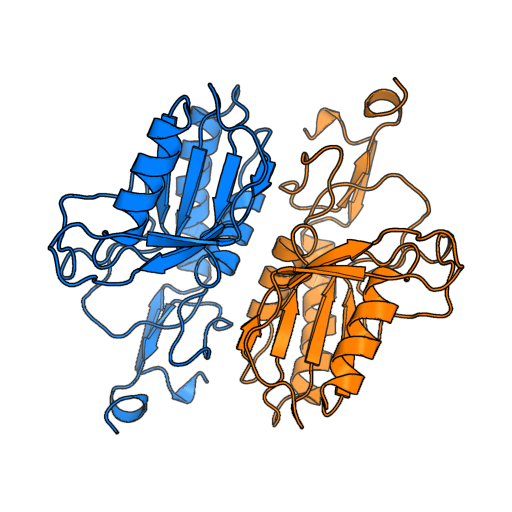A C 1
ATOM 667 O O . LYS A 1 85 ? 14.875 -3.689 11.07 1 93.56 85 LYS A O 1
ATOM 672 N N . SER A 1 86 ? 14.094 -2.404 9.5 1 94.88 86 SER A N 1
ATOM 673 C CA . SER A 1 86 ? 15.414 -1.904 9.133 1 94.88 86 SER A CA 1
ATOM 674 C C . SER A 1 86 ? 16.016 -1.049 10.242 1 94.88 86 SER A C 1
ATOM 676 O O . SER A 1 86 ? 15.289 -0.349 10.953 1 94.88 86 SER A O 1
ATOM 678 N N . ASP A 1 87 ? 17.328 -1.149 10.398 1 96.38 87 ASP A N 1
ATOM 679 C CA . ASP A 1 87 ? 18.078 -0.176 11.195 1 96.38 87 ASP A CA 1
ATOM 680 C C . ASP A 1 87 ? 18.109 1.183 10.492 1 96.38 87 ASP A C 1
ATOM 682 O O . ASP A 1 87 ? 18.641 1.303 9.391 1 96.38 87 ASP A O 1
ATOM 686 N N . VAL A 1 88 ? 17.578 2.176 11.164 1 98.31 88 VAL A N 1
ATOM 687 C CA . VAL A 1 88 ? 17.438 3.479 10.516 1 98.31 88 VAL A CA 1
ATOM 688 C C . VAL A 1 88 ? 18.688 4.316 10.773 1 98.31 88 VAL A C 1
ATOM 690 O O . VAL A 1 88 ? 18.797 5.457 10.312 1 98.31 88 VAL A O 1
ATOM 693 N N . THR A 1 89 ? 19.641 3.799 11.516 1 98.12 89 THR A N 1
ATOM 694 C CA . THR A 1 89 ? 20.828 4.559 11.891 1 98.12 89 THR A CA 1
ATOM 695 C C . THR A 1 89 ? 21.516 5.133 10.656 1 98.12 89 THR A C 1
ATOM 697 O O . THR A 1 89 ? 21.859 4.395 9.727 1 98.12 89 THR A O 1
ATOM 700 N N . ASN A 1 90 ? 21.703 6.434 10.633 1 97.5 90 ASN A N 1
ATOM 701 C CA . ASN A 1 90 ? 22.406 7.203 9.609 1 97.5 90 ASN A CA 1
ATOM 702 C C . ASN A 1 90 ? 21.734 7.059 8.242 1 97.5 90 ASN A C 1
ATOM 704 O O . ASN A 1 90 ? 22.406 7.195 7.211 1 97.5 90 ASN A O 1
ATOM 708 N N . ARG A 1 91 ? 20.469 6.707 8.164 1 98.12 91 ARG A N 1
ATOM 709 C CA . ARG A 1 91 ? 19.688 6.676 6.941 1 98.12 91 ARG A CA 1
ATOM 710 C C . ARG A 1 91 ? 18.547 7.699 6.992 1 98.12 91 ARG A C 1
ATOM 712 O O . ARG A 1 91 ? 17.953 7.918 8.047 1 98.12 91 ARG A O 1
ATOM 719 N N . PRO A 1 92 ? 18.281 8.398 5.859 1 98.81 92 PRO A N 1
ATOM 720 C CA . PRO A 1 92 ? 17.078 9.234 5.844 1 98.81 92 PRO A CA 1
ATOM 721 C C . PRO A 1 92 ? 15.797 8.406 5.938 1 98.81 92 PRO A C 1
ATOM 723 O O . PRO A 1 92 ? 15.703 7.328 5.348 1 98.81 92 PRO A O 1
ATOM 726 N N . VAL A 1 93 ? 14.891 8.867 6.719 1 98.88 93 VAL A N 1
ATOM 727 C CA . VAL A 1 93 ? 13.562 8.273 6.832 1 98.88 93 VAL A CA 1
ATOM 728 C C . VAL A 1 93 ? 12.508 9.242 6.297 1 98.88 93 VAL A C 1
ATOM 730 O O . VAL A 1 93 ? 12.508 10.422 6.652 1 98.88 93 VAL A O 1
ATOM 733 N N . ILE A 1 94 ? 11.703 8.805 5.379 1 98.94 94 ILE A N 1
ATOM 734 C CA . ILE A 1 94 ? 10.609 9.602 4.832 1 98.94 94 ILE A CA 1
ATOM 735 C C . ILE A 1 94 ? 9.273 8.93 5.16 1 98.94 94 ILE A C 1
ATOM 737 O O . ILE A 1 94 ? 8.945 7.883 4.602 1 98.94 94 ILE A O 1
ATOM 741 N N . PHE A 1 95 ? 8.5 9.531 6.059 1 98.88 95 PHE A N 1
ATOM 742 C CA . PHE A 1 95 ? 7.133 9.086 6.305 1 98.88 95 PHE A CA 1
ATOM 743 C C . PHE A 1 95 ? 6.203 9.539 5.188 1 98.88 95 PHE A C 1
ATOM 745 O O . PHE A 1 95 ? 6.305 10.672 4.715 1 98.88 95 PHE A O 1
ATOM 752 N N . MET A 1 96 ? 5.316 8.664 4.746 1 98.88 96 MET A N 1
ATOM 753 C CA . MET A 1 96 ? 4.25 9.031 3.816 1 98.88 96 MET A CA 1
ATOM 754 C C . MET A 1 96 ? 2.881 8.844 4.457 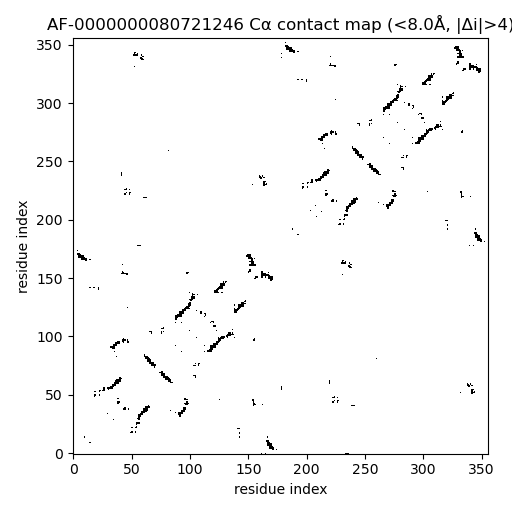1 98.88 96 MET A C 1
ATOM 756 O O . MET A 1 96 ? 2.588 7.773 5 1 98.88 96 MET A O 1
ATOM 760 N N . GLU A 1 97 ? 2.055 9.867 4.418 1 98.25 97 GLU A N 1
ATOM 761 C CA . GLU A 1 97 ? 0.77 9.93 5.109 1 98.25 97 GLU A CA 1
ATOM 762 C C . GLU A 1 97 ? -0.333 10.43 4.18 1 98.25 97 GLU A C 1
ATOM 764 O O . GLU A 1 97 ? -0.072 11.211 3.262 1 98.25 97 GLU A O 1
ATOM 769 N N . ASP A 1 98 ? -1.535 9.938 4.422 1 98.12 98 ASP A N 1
ATOM 770 C CA . ASP A 1 98 ? -2.65 10.422 3.613 1 98.12 98 ASP A CA 1
ATOM 771 C C . ASP A 1 98 ? -3.031 11.844 4 1 98.12 98 ASP A C 1
ATOM 773 O O . ASP A 1 98 ? -3.113 12.727 3.141 1 98.12 98 ASP A O 1
ATOM 777 N N . ILE A 1 99 ? -3.229 12.078 5.336 1 98.38 99 ILE A N 1
ATOM 778 C CA . ILE A 1 99 ? -3.672 13.398 5.766 1 98.38 99 ILE A CA 1
ATOM 779 C C . ILE A 1 99 ? -3.072 13.719 7.133 1 98.38 99 ILE A C 1
ATOM 781 O O . ILE A 1 99 ? -3.041 12.867 8.023 1 98.38 99 ILE A O 1
ATOM 785 N N . ILE A 1 100 ? -2.525 14.906 7.281 1 97.12 100 ILE A N 1
ATOM 786 C CA . ILE A 1 100 ? -2.139 15.406 8.594 1 97.12 100 ILE A CA 1
ATOM 787 C C . ILE A 1 100 ? -3.293 16.188 9.211 1 97.12 100 ILE A C 1
ATOM 789 O O . ILE A 1 100 ? -3.592 17.312 8.781 1 97.12 100 ILE A O 1
ATOM 793 N N . ASP A 1 101 ? -3.795 15.617 10.195 1 95 101 ASP A N 1
ATOM 794 C CA . ASP A 1 101 ? -4.906 16.219 10.922 1 95 101 ASP A CA 1
ATOM 795 C C . ASP A 1 101 ? -4.422 16.906 12.195 1 95 101 ASP A C 1
ATOM 797 O O . ASP A 1 101 ? -3.98 18.062 12.156 1 95 101 ASP A O 1
ATOM 801 N N . THR A 1 102 ? -4.402 16.172 13.297 1 93 102 THR A N 1
ATOM 802 C CA . THR A 1 102 ? -3.945 16.75 14.555 1 93 102 THR A CA 1
ATOM 803 C C . THR A 1 102 ? -2.424 16.875 14.57 1 93 102 THR A C 1
ATOM 805 O O . THR A 1 102 ? -1.87 17.719 15.289 1 93 102 THR A O 1
ATOM 808 N N . GLY A 1 103 ? -1.786 16.062 13.875 1 93.88 103 GLY A N 1
ATOM 809 C CA . GLY A 1 103 ? -0.335 16.078 13.781 1 93.88 103 GLY A CA 1
ATOM 810 C C . GLY A 1 103 ? 0.339 15.234 14.844 1 93.88 103 GLY A C 1
ATOM 811 O O . GLY A 1 103 ? 1.544 14.984 14.773 1 93.88 103 GLY A O 1
ATOM 812 N N . ARG A 1 104 ? -0.382 14.672 15.797 1 92.88 104 ARG A N 1
ATOM 813 C CA . ARG A 1 104 ? 0.171 13.992 16.969 1 92.88 104 ARG A CA 1
ATOM 814 C C . ARG A 1 104 ? 0.907 12.719 16.562 1 92.88 104 ARG A C 1
ATOM 816 O O . ARG A 1 104 ? 2.027 12.469 17.016 1 92.88 104 ARG A O 1
ATOM 823 N N . THR A 1 105 ? 0.304 11.922 15.719 1 93.12 105 THR A N 1
ATOM 824 C CA . THR A 1 105 ? 0.86 10.625 15.344 1 93.12 105 THR A CA 1
ATOM 825 C C . THR A 1 105 ? 2.209 10.797 14.656 1 93.12 105 THR A C 1
ATOM 827 O O . THR A 1 105 ? 3.199 10.18 15.055 1 93.12 105 THR A O 1
ATOM 830 N N . LEU A 1 106 ? 2.273 11.703 13.711 1 95.69 106 LEU A N 1
ATOM 831 C CA . LEU A 1 106 ? 3.492 11.852 12.922 1 95.69 106 LEU A CA 1
ATOM 832 C C . LEU A 1 106 ? 4.59 12.523 13.742 1 95.69 106 LEU A C 1
ATOM 834 O O . LEU A 1 106 ? 5.773 12.242 13.555 1 95.69 106 LEU A O 1
ATOM 838 N N . GLN A 1 107 ? 4.172 13.383 14.609 1 95.5 107 GLN A N 1
ATOM 839 C CA . GLN A 1 107 ? 5.164 13.961 15.508 1 95.5 107 GLN A CA 1
ATOM 840 C C . GLN A 1 107 ? 5.848 12.883 16.344 1 95.5 107 GLN A C 1
ATOM 842 O O . GLN A 1 107 ? 7.074 12.82 16.422 1 95.5 107 GLN A O 1
ATOM 847 N N . ALA A 1 108 ? 5.02 12.055 16.969 1 94.75 108 ALA A N 1
ATOM 848 C CA . ALA A 1 108 ? 5.535 10.977 17.812 1 94.75 108 ALA A CA 1
ATOM 849 C C . ALA A 1 108 ? 6.406 10.016 17 1 94.75 108 ALA A C 1
ATOM 851 O O . ALA A 1 108 ? 7.5 9.641 17.438 1 94.75 108 ALA A O 1
ATOM 852 N N . LEU A 1 109 ? 5.957 9.617 15.828 1 97.12 109 LEU A N 1
ATOM 853 C CA . LEU A 1 109 ? 6.703 8.695 14.984 1 97.12 109 LEU A CA 1
ATOM 854 C C . LEU A 1 109 ? 8.031 9.305 14.539 1 97.12 109 LEU A C 1
ATOM 856 O O . LEU A 1 109 ? 9.055 8.617 14.492 1 97.12 109 LEU A O 1
ATOM 860 N N . SER A 1 110 ? 7.984 10.555 14.172 1 97.62 110 SER A N 1
ATOM 861 C CA . SER A 1 110 ? 9.203 11.242 13.766 1 97.62 110 SER A CA 1
ATOM 862 C C . SER A 1 110 ? 10.234 11.258 14.883 1 97.62 110 SER A C 1
ATOM 864 O O . SER A 1 110 ? 11.422 11.008 14.648 1 97.62 110 SER A O 1
ATOM 866 N N . GLU A 1 111 ? 9.805 11.531 16.094 1 96.75 111 GLU A N 1
ATOM 867 C CA . GLU A 1 111 ? 10.695 11.555 17.25 1 96.75 111 GLU A CA 1
ATOM 868 C C . GLU A 1 111 ? 11.305 10.18 17.5 1 96.75 111 GLU A C 1
ATOM 870 O O . GLU A 1 111 ? 12.492 10.07 17.797 1 96.75 111 GLU A O 1
ATOM 875 N N . ILE A 1 112 ? 10.492 9.156 17.391 1 97.06 112 ILE A N 1
ATOM 876 C CA . ILE A 1 112 ? 10.961 7.785 17.594 1 97.06 112 ILE A CA 1
ATOM 877 C C . ILE A 1 112 ? 12.078 7.477 16.594 1 97.06 112 ILE A C 1
ATOM 879 O O . ILE A 1 112 ? 13.102 6.906 16.969 1 97.06 112 ILE A O 1
ATOM 883 N N . MET A 1 113 ? 11.906 7.871 15.297 1 98.38 113 MET A N 1
ATOM 884 C CA . MET A 1 113 ? 12.922 7.594 14.289 1 98.38 113 MET A CA 1
ATOM 885 C C . MET A 1 113 ? 14.203 8.367 14.578 1 98.38 113 MET A C 1
ATOM 887 O O . MET A 1 113 ? 15.305 7.855 14.359 1 98.38 113 MET A O 1
ATOM 891 N N . LYS A 1 114 ? 14.047 9.602 15.031 1 98.25 114 LYS A N 1
ATOM 892 C CA . LYS A 1 114 ? 15.219 10.383 15.422 1 98.25 114 LYS A CA 1
ATOM 893 C C . LYS A 1 114 ? 15.969 9.711 16.562 1 98.25 114 LYS A C 1
ATOM 895 O O . LYS A 1 114 ? 17.203 9.609 16.531 1 98.25 114 LYS A O 1
ATOM 900 N N . GLU A 1 115 ? 15.25 9.258 17.516 1 97.94 115 GLU A N 1
ATOM 901 C CA . GLU A 1 115 ? 15.836 8.594 18.672 1 97.94 115 GLU A CA 1
ATOM 902 C C . GLU A 1 115 ? 16.562 7.312 18.266 1 97.94 115 GLU A C 1
ATOM 904 O O . GLU A 1 115 ? 17.562 6.934 18.859 1 97.94 115 GLU A O 1
ATOM 909 N N . ARG A 1 116 ? 16.062 6.707 17.25 1 98 116 ARG A N 1
ATOM 910 C CA . ARG A 1 116 ? 16.641 5.461 16.75 1 98 116 ARG A CA 1
ATOM 911 C C . ARG A 1 116 ? 17.906 5.734 15.938 1 98 116 ARG A C 1
ATOM 913 O O . ARG A 1 116 ? 18.609 4.801 15.539 1 98 116 ARG A O 1
ATOM 920 N N . GLY A 1 117 ? 18.156 7 15.609 1 98.56 117 GLY A N 1
ATOM 921 C CA . GLY A 1 117 ? 19.438 7.336 15 1 98.56 117 GLY A CA 1
ATOM 922 C C . GLY A 1 117 ? 19.312 7.688 13.523 1 98.56 117 GLY A C 1
ATOM 923 O O . GLY A 1 117 ? 20.312 7.711 12.805 1 98.56 117 GLY A O 1
ATOM 924 N N . ALA A 1 118 ? 18.109 7.996 13.031 1 98.75 118 ALA A N 1
ATOM 925 C CA . ALA A 1 118 ? 17.906 8.375 11.633 1 98.75 118 ALA A CA 1
ATOM 926 C C . ALA A 1 118 ? 18.75 9.602 11.273 1 98.75 118 ALA A C 1
ATOM 928 O O . ALA A 1 118 ? 18.891 10.523 12.086 1 98.75 118 ALA A O 1
ATOM 929 N N . LYS A 1 119 ? 19.344 9.609 10.094 1 98.62 119 LYS A N 1
ATOM 930 C CA . LYS A 1 119 ? 20.078 10.758 9.586 1 98.62 119 LYS A CA 1
ATOM 931 C C . LYS A 1 119 ? 19.172 11.984 9.477 1 98.62 119 LYS A C 1
ATOM 933 O O . LYS A 1 119 ? 19.594 13.102 9.781 1 98.62 119 LYS A O 1
ATOM 938 N N . SER A 1 120 ? 18.047 11.812 9.008 1 98.69 120 SER A N 1
ATOM 939 C CA . SER A 1 120 ? 16.984 12.797 8.875 1 98.69 120 SER A CA 1
ATOM 940 C C . SER A 1 120 ? 15.609 12.125 8.875 1 98.69 120 SER A C 1
ATOM 942 O O . SER A 1 120 ? 15.5 10.93 8.594 1 98.69 120 SER A O 1
ATOM 944 N N . VAL A 1 121 ? 14.656 12.867 9.273 1 98.75 121 VAL A N 1
ATOM 945 C CA . VAL A 1 121 ? 13.266 12.422 9.219 1 98.75 121 VAL A CA 1
ATOM 946 C C . VAL A 1 121 ? 12.414 13.484 8.523 1 98.75 121 VAL A C 1
ATOM 948 O O . VAL A 1 121 ? 12.414 14.648 8.922 1 98.75 121 VAL A O 1
ATOM 951 N N . GLU A 1 122 ? 11.727 13.078 7.461 1 98.81 122 GLU A N 1
ATOM 952 C CA . GLU A 1 122 ? 10.82 13.969 6.754 1 98.81 122 GLU A CA 1
ATOM 953 C C . GLU A 1 122 ? 9.438 13.336 6.586 1 98.81 122 GLU A C 1
ATOM 955 O O . GLU A 1 122 ? 9.312 12.109 6.605 1 98.81 122 GLU A O 1
ATOM 960 N N . VAL A 1 123 ? 8.492 14.211 6.422 1 98.75 123 VAL A N 1
ATOM 961 C CA . VAL A 1 123 ? 7.113 13.766 6.254 1 98.75 123 VAL A CA 1
ATOM 962 C C . VAL A 1 123 ? 6.547 14.328 4.953 1 98.75 123 VAL A C 1
ATOM 964 O O . VAL A 1 123 ? 6.621 15.531 4.699 1 98.75 123 VAL A O 1
ATOM 967 N N . VAL A 1 124 ? 6.039 13.414 4.125 1 98.88 124 VAL A N 1
ATOM 968 C CA . VAL A 1 124 ? 5.32 13.734 2.895 1 98.88 124 VAL A CA 1
ATOM 969 C C . VAL A 1 124 ? 3.859 13.312 3.021 1 98.88 124 VAL A C 1
ATOM 971 O O . VAL A 1 124 ? 3.564 12.133 3.219 1 98.88 124 VAL A O 1
ATOM 974 N N . ALA A 1 125 ? 2.975 14.242 2.959 1 98.75 125 ALA A N 1
ATOM 975 C CA . ALA A 1 125 ? 1.555 13.93 3.102 1 98.75 125 ALA A CA 1
ATOM 976 C C . ALA A 1 125 ? 0.774 14.352 1.859 1 98.75 125 ALA A C 1
ATOM 978 O O . ALA A 1 125 ? 1.123 15.336 1.203 1 98.75 125 ALA A O 1
ATOM 979 N N . MET A 1 126 ? -0.289 13.586 1.571 1 98.69 126 MET A N 1
ATOM 980 C CA . MET A 1 126 ? -1.152 13.992 0.468 1 98.69 126 MET A CA 1
ATOM 981 C C . MET A 1 126 ? -1.946 15.242 0.835 1 98.69 126 MET A C 1
ATOM 983 O O . MET A 1 126 ? -2.031 16.188 0.045 1 98.69 126 MET A O 1
ATOM 987 N N . LEU A 1 127 ? -2.496 15.25 2.021 1 98.81 127 LEU A N 1
ATOM 988 C CA . LEU A 1 127 ? -3.357 16.344 2.438 1 98.81 127 LEU A CA 1
ATOM 989 C C . LEU A 1 127 ? -2.875 16.953 3.754 1 98.81 127 LEU A C 1
ATOM 991 O O . LEU A 1 127 ? -2.375 16.234 4.621 1 98.81 127 LEU A O 1
ATOM 995 N N . ASP A 1 128 ? -2.988 18.219 3.877 1 98.31 128 ASP A N 1
ATOM 996 C CA . ASP A 1 128 ? -2.762 18.969 5.102 1 98.31 128 ASP A CA 1
ATOM 997 C C . ASP A 1 128 ? -4.039 19.672 5.551 1 98.31 128 ASP A C 1
ATOM 999 O O . ASP A 1 128 ? -4.645 20.438 4.785 1 98.31 128 ASP A O 1
ATOM 1003 N N . LYS A 1 129 ? -4.523 19.328 6.785 1 97.38 129 LYS A N 1
ATOM 1004 C CA . LYS A 1 129 ? -5.723 19.922 7.359 1 97.38 129 LYS A CA 1
ATOM 1005 C C . LYS A 1 129 ? -5.379 20.812 8.547 1 97.38 129 LYS A C 1
ATOM 1007 O O . LYS A 1 129 ? -5.574 20.438 9.703 1 97.38 129 LYS A O 1
ATOM 1012 N N . PRO A 1 130 ? -5 22.031 8.227 1 95.69 130 PRO A N 1
ATOM 1013 C CA . PRO A 1 130 ? -4.414 22.891 9.258 1 95.69 130 PRO A CA 1
ATOM 1014 C C . PRO A 1 130 ? -5.395 23.219 10.375 1 95.69 130 PRO A C 1
ATOM 1016 O O . PRO A 1 130 ? -4.988 23.406 11.531 1 95.69 130 PRO A O 1
ATOM 1019 N N . GLU A 1 131 ? -6.613 23.297 10.117 1 95.81 131 GLU A N 1
ATOM 1020 C CA . GLU A 1 131 ? -7.602 23.766 11.086 1 95.81 131 GLU A CA 1
ATOM 1021 C C . GLU A 1 131 ? -7.711 22.797 12.266 1 95.81 131 GLU A C 1
ATOM 1023 O O . GLU A 1 131 ? -8.172 23.172 13.344 1 95.81 131 GLU A O 1
ATOM 1028 N N . THR A 1 132 ? -7.316 21.594 12.031 1 94.81 132 THR A N 1
ATOM 1029 C CA . THR A 1 132 ? -7.48 20.594 13.078 1 94.81 132 THR A CA 1
ATOM 1030 C C . THR A 1 132 ? -6.148 20.297 13.766 1 94.81 132 THR A C 1
ATOM 1032 O O . THR A 1 132 ? -6.059 19.422 14.625 1 94.81 132 THR A O 1
ATOM 1035 N N . ARG A 1 133 ? -5.176 21.078 13.406 1 94.81 133 ARG A N 1
ATOM 1036 C CA . ARG A 1 133 ? -3.842 20.906 13.977 1 94.81 133 ARG A CA 1
ATOM 1037 C C . ARG A 1 133 ? -3.832 21.25 15.461 1 94.81 133 ARG A C 1
ATOM 1039 O O . ARG A 1 133 ? -4.363 22.281 15.867 1 94.81 133 ARG A O 1
ATOM 1046 N N . VAL A 1 134 ? -3.186 20.344 16.266 1 93.5 134 VAL A N 1
ATOM 1047 C CA . VAL A 1 134 ? -3.221 20.609 17.703 1 93.5 134 VAL A CA 1
ATOM 1048 C C . VAL A 1 134 ? -1.797 20.656 18.25 1 93.5 134 VAL A C 1
ATOM 1050 O O . VAL A 1 134 ? -1.585 21.031 19.406 1 93.5 134 VAL A O 1
ATOM 1053 N N . VAL A 1 135 ? -0.858 20.234 17.469 1 93.38 135 VAL A N 1
ATOM 1054 C CA . VAL A 1 135 ? 0.547 20.328 17.859 1 93.38 135 VAL A CA 1
ATOM 1055 C C . VAL A 1 135 ? 1.32 21.094 16.781 1 93.38 135 VAL A C 1
ATOM 1057 O O . VAL A 1 135 ? 0.884 21.172 15.633 1 93.38 135 VAL A O 1
ATOM 1060 N N . ASP A 1 136 ? 2.416 21.641 17.203 1 94.5 136 ASP A N 1
ATOM 1061 C CA . ASP A 1 136 ? 3.248 22.359 16.234 1 94.5 136 ASP A CA 1
ATOM 1062 C C . ASP A 1 136 ? 4.043 21.375 15.367 1 94.5 136 ASP A C 1
ATOM 1064 O O . ASP A 1 136 ? 5.246 21.203 15.562 1 94.5 136 ASP A O 1
ATOM 1068 N N . PHE A 1 137 ? 3.391 20.812 14.477 1 94.75 137 PHE A N 1
ATOM 1069 C CA . PHE A 1 137 ? 3.953 19.828 13.547 1 94.75 137 PHE A CA 1
ATOM 1070 C C . PHE A 1 137 ? 3.484 20.109 12.125 1 94.75 137 PHE A C 1
ATOM 1072 O O . PHE A 1 137 ? 2.307 20.391 11.898 1 94.75 137 PHE A O 1
ATOM 1079 N N . HIS A 1 138 ? 4.441 20.094 11.227 1 94.69 138 HIS A N 1
ATOM 1080 C CA . HIS A 1 138 ? 4.148 20.359 9.828 1 94.69 138 HIS A CA 1
ATOM 1081 C C . HIS A 1 138 ? 4.852 19.359 8.914 1 94.69 138 HIS A C 1
ATOM 1083 O O . HIS A 1 138 ? 5.988 18.969 9.18 1 94.69 138 HIS A O 1
ATOM 1089 N N . ALA A 1 139 ? 4.164 19.016 7.879 1 96.38 139 ALA A N 1
ATOM 1090 C CA . ALA A 1 139 ? 4.801 18.172 6.867 1 96.38 139 ALA A CA 1
ATOM 1091 C C . ALA A 1 139 ? 5.914 18.922 6.148 1 96.38 139 ALA A C 1
ATOM 1093 O O . ALA A 1 139 ? 5.844 20.141 5.996 1 96.38 139 ALA A O 1
ATOM 1094 N N . ASP A 1 140 ? 6.898 18.203 5.816 1 98 140 ASP A N 1
ATOM 1095 C CA . ASP A 1 140 ? 7.938 18.797 4.98 1 98 140 ASP A CA 1
ATOM 1096 C C . ASP A 1 140 ? 7.422 19.047 3.564 1 98 140 ASP A C 1
ATOM 1098 O O . ASP A 1 140 ? 7.793 20.031 2.932 1 98 140 ASP A O 1
ATOM 1102 N N . TYR A 1 141 ? 6.629 18.141 3.029 1 98 141 TYR A N 1
ATOM 1103 C CA . TYR A 1 141 ? 5.922 18.25 1.76 1 98 141 TYR A CA 1
ATOM 1104 C C . TYR A 1 141 ? 4.461 17.844 1.915 1 98 141 TYR A C 1
ATOM 1106 O O . TYR A 1 141 ? 4.148 16.891 2.639 1 98 141 TYR A O 1
ATOM 1114 N N . TYR A 1 142 ? 3.615 18.578 1.23 1 98.19 142 TYR A N 1
ATOM 1115 C CA . TYR A 1 142 ? 2.223 18.141 1.166 1 98.19 142 TYR A CA 1
ATOM 1116 C C . TYR A 1 142 ? 1.619 18.453 -0.198 1 98.19 142 TYR A C 1
ATOM 1118 O O . TYR A 1 142 ? 2.111 19.328 -0.919 1 98.19 142 TYR A O 1
ATOM 1126 N N . GLY A 1 143 ? 0.604 17.719 -0.55 1 98.56 143 GLY A N 1
ATOM 1127 C CA . GLY A 1 143 ? -0.067 17.953 -1.819 1 98.56 143 GLY A CA 1
ATOM 1128 C C . GLY A 1 143 ? -0.991 19.156 -1.798 1 98.56 143 GLY A C 1
ATOM 1129 O O . GLY A 1 143 ? -0.737 20.156 -2.479 1 98.56 143 GLY A O 1
ATOM 1130 N N . PHE A 1 144 ? -2.006 19.062 -0.842 1 98.75 144 PHE A N 1
ATOM 1131 C CA . PHE A 1 144 ? -3.039 20.094 -0.818 1 98.75 144 PHE A CA 1
ATOM 1132 C C . PHE A 1 144 ? -3.418 20.453 0.615 1 98.75 144 PHE A C 1
ATOM 1134 O O . PHE A 1 144 ? -3.5 19.562 1.476 1 98.75 144 PHE A O 1
ATOM 1141 N N . LYS A 1 145 ? -3.598 21.719 0.839 1 98.25 145 LYS A N 1
ATOM 1142 C CA . LYS A 1 145 ? -4.34 22.125 2.025 1 98.25 145 LYS A CA 1
ATOM 1143 C C . LYS A 1 145 ? -5.84 21.922 1.838 1 98.25 145 LYS A C 1
ATOM 1145 O O . LYS A 1 145 ? -6.383 22.219 0.773 1 98.25 145 LYS A O 1
ATOM 1150 N N . VAL A 1 146 ? -6.445 21.359 2.869 1 98.44 146 VAL A N 1
ATOM 1151 C CA . VAL A 1 146 ? -7.855 21.016 2.701 1 98.44 146 VAL A CA 1
ATOM 1152 C C . VAL A 1 146 ? -8.68 21.656 3.811 1 98.44 146 VAL A C 1
ATOM 1154 O O . VAL A 1 146 ? -8.172 21.938 4.898 1 98.44 146 VAL A O 1
ATOM 1157 N N . PRO A 1 147 ? -9.977 21.922 3.518 1 96.62 147 PRO A N 1
ATOM 1158 C CA . PRO A 1 147 ? -10.867 22.469 4.535 1 96.62 147 PRO A CA 1
ATOM 1159 C C . PRO A 1 147 ? -11.242 21.453 5.613 1 96.62 147 PRO A C 1
ATOM 1161 O O . PRO A 1 147 ? -10.969 20.266 5.465 1 96.62 147 PRO A O 1
ATOM 1164 N N . ASN A 1 148 ? -11.82 21.984 6.656 1 96.69 148 ASN A N 1
ATOM 1165 C CA . ASN A 1 148 ? -12.281 21.125 7.742 1 96.69 148 ASN A CA 1
ATOM 1166 C C . ASN A 1 148 ? -13.594 20.438 7.391 1 96.69 148 ASN A C 1
ATOM 1168 O O . ASN A 1 148 ? -14.633 20.719 7.988 1 96.69 148 ASN A O 1
ATOM 1172 N N . GLU A 1 149 ? -13.602 19.594 6.449 1 97.19 149 GLU A N 1
ATOM 1173 C CA . GLU A 1 149 ? -14.703 18.75 6.008 1 97.19 149 GLU A CA 1
ATOM 1174 C C . GLU A 1 149 ? -14.383 17.281 6.234 1 97.19 149 GLU A C 1
ATOM 1176 O O . GLU A 1 149 ? -13.242 16.922 6.531 1 97.19 149 GLU A O 1
ATOM 1181 N N . PHE A 1 150 ? -15.469 16.5 6.254 1 97.44 150 PHE A N 1
ATOM 1182 C CA . PHE A 1 150 ? -15.273 15.062 6.344 1 97.44 150 PHE A CA 1
ATOM 1183 C C . PHE A 1 150 ? -14.883 14.484 4.988 1 97.44 150 PHE A C 1
ATOM 1185 O O . PHE A 1 150 ? -15.727 14.359 4.094 1 97.44 150 PHE A O 1
ATOM 1192 N N . LEU A 1 151 ? -13.625 14.102 4.859 1 98.56 151 LEU A N 1
ATOM 1193 C CA . LEU A 1 151 ? -13.078 13.703 3.566 1 98.56 151 LEU A CA 1
ATOM 1194 C C . LEU A 1 151 ? -12.922 12.188 3.482 1 98.56 151 LEU A C 1
ATOM 1196 O O . LEU A 1 151 ? -12.586 11.531 4.473 1 98.56 151 LEU A O 1
ATOM 1200 N N . VAL A 1 152 ? -13.18 11.609 2.328 1 98.75 152 VAL A N 1
ATOM 1201 C CA . VAL A 1 152 ? -12.953 10.195 2.031 1 98.75 152 VAL A CA 1
ATOM 1202 C C . VAL A 1 152 ? -12.32 10.055 0.65 1 98.75 152 VAL A C 1
ATOM 1204 O O . VAL A 1 152 ? -12.273 11.016 -0.122 1 98.75 152 VAL A O 1
ATOM 1207 N N . GLY A 1 153 ? -11.773 8.812 0.404 1 98.69 153 GLY A N 1
ATOM 1208 C CA . GLY A 1 153 ? -11.203 8.508 -0.9 1 98.69 153 GLY A CA 1
ATOM 1209 C C . GLY A 1 153 ? -9.688 8.609 -0.93 1 98.69 153 GLY A C 1
ATOM 1210 O O . GLY A 1 153 ? -9.086 9.242 -0.059 1 98.69 153 GLY A O 1
ATOM 1211 N N . TYR A 1 154 ? -9.148 7.887 -1.864 1 98.75 154 TYR A N 1
ATOM 1212 C CA . TYR A 1 154 ? -7.711 7.879 -2.104 1 98.75 154 TYR A CA 1
ATOM 1213 C C . TYR A 1 154 ? -6.949 7.527 -0.833 1 98.75 154 TYR A C 1
ATOM 1215 O O . TYR A 1 154 ? -6 8.219 -0.457 1 98.75 154 TYR A O 1
ATOM 1223 N N . GLY A 1 155 ? -7.453 6.566 -0.143 1 98.56 155 GLY A N 1
ATOM 1224 C CA . GLY A 1 155 ? -6.828 6.09 1.081 1 98.56 155 GLY A CA 1
ATOM 1225 C C . GLY A 1 155 ? -7.566 6.523 2.334 1 98.56 155 GLY A C 1
ATOM 1226 O O . GLY A 1 155 ? -7.492 5.855 3.367 1 98.56 155 GLY A O 1
ATOM 1227 N N . LEU A 1 156 ? -8.281 7.668 2.314 1 98.62 156 LEU A N 1
ATOM 1228 C CA . LEU A 1 156 ? -9.086 8.125 3.439 1 98.62 156 LEU A CA 1
ATOM 1229 C C . LEU A 1 156 ? -10.367 7.309 3.562 1 98.62 156 LEU A C 1
ATOM 1231 O O . LEU A 1 156 ? -10.984 6.957 2.553 1 98.62 156 LEU A O 1
ATOM 1235 N N . ASP A 1 157 ? -10.758 7.109 4.836 1 98.31 157 ASP A N 1
ATOM 1236 C CA . ASP A 1 157 ? -11.891 6.203 4.984 1 98.31 157 ASP A CA 1
ATOM 1237 C C . ASP A 1 157 ? -12.945 6.789 5.922 1 98.31 157 ASP A C 1
ATOM 1239 O O . ASP A 1 157 ? -12.68 7.754 6.637 1 98.31 157 ASP A O 1
ATOM 1243 N N . TYR A 1 158 ? -14.164 6.297 5.805 1 97.81 158 TYR A N 1
ATOM 1244 C CA . TYR A 1 158 ? -15.188 6.32 6.836 1 97.81 158 TYR A CA 1
ATOM 1245 C C . TYR A 1 158 ? -15.617 4.906 7.211 1 97.81 158 TYR A C 1
ATOM 1247 O O . TYR A 1 158 ? -16.172 4.184 6.383 1 97.81 158 TYR A O 1
ATOM 1255 N N . ASN A 1 159 ? -15.273 4.512 8.461 1 95.62 159 ASN A N 1
ATOM 1256 C CA . ASN A 1 159 ? -15.609 3.178 8.945 1 95.62 159 ASN A CA 1
ATOM 1257 C C . ASN A 1 159 ? -15.031 2.092 8.047 1 95.62 159 ASN A C 1
ATOM 1259 O O . ASN A 1 159 ? -15.703 1.11 7.734 1 95.62 159 ASN A O 1
ATOM 1263 N N . GLY A 1 160 ? -13.828 2.32 7.531 1 96.56 160 GLY A N 1
ATOM 1264 C CA . GLY A 1 160 ? -13.102 1.334 6.75 1 96.56 160 GLY A CA 1
ATOM 1265 C C . GLY A 1 160 ? -13.492 1.331 5.281 1 96.56 160 GLY A C 1
ATOM 1266 O O . GLY A 1 160 ? -12.867 0.642 4.469 1 96.56 160 GLY A O 1
ATOM 1267 N N . LEU A 1 161 ? -14.477 2.15 4.953 1 97.56 161 LEU A N 1
ATOM 1268 C CA . LEU A 1 161 ? -14.992 2.174 3.59 1 97.56 161 LEU A CA 1
ATOM 1269 C C . LEU A 1 161 ? -14.469 3.389 2.832 1 97.56 161 LEU A C 1
ATOM 1271 O O . LEU A 1 161 ? -13.898 4.305 3.434 1 97.56 161 LEU A O 1
ATOM 1275 N N . TYR A 1 162 ? -14.555 3.354 1.497 1 98.5 162 TYR A N 1
ATOM 1276 C CA . TYR A 1 162 ? -14.359 4.461 0.568 1 98.5 162 TYR A CA 1
ATOM 1277 C C . TYR A 1 162 ? -12.883 4.629 0.222 1 98.5 162 TYR A C 1
ATOM 1279 O O . TYR A 1 162 ? -12.531 5.453 -0.625 1 98.5 162 TYR A O 1
ATOM 1287 N N . ARG A 1 163 ? -11.977 3.885 0.849 1 98.62 163 ARG A N 1
ATOM 1288 C CA . ARG A 1 163 ? -10.555 4.07 0.575 1 98.62 163 ARG A CA 1
ATOM 1289 C C . ARG A 1 163 ? -10.258 3.934 -0.915 1 98.62 163 ARG A C 1
ATOM 1291 O O . ARG A 1 163 ? -9.305 4.527 -1.423 1 98.62 163 ARG A O 1
ATOM 1298 N N . ASN A 1 164 ? -11.086 3.178 -1.632 1 98.69 164 ASN A N 1
ATOM 1299 C CA . ASN A 1 164 ? -10.805 2.801 -3.012 1 98.69 164 ASN A CA 1
ATOM 1300 C C . ASN A 1 164 ? -11.32 3.85 -3.996 1 98.69 164 ASN A C 1
ATOM 1302 O O . ASN A 1 164 ? -11.125 3.717 -5.207 1 98.69 164 ASN A O 1
ATOM 1306 N N . LEU A 1 165 ? -11.992 4.922 -3.523 1 98.75 165 LEU A N 1
ATOM 1307 C CA . LEU A 1 165 ? -12.336 6.004 -4.441 1 98.75 165 LEU A CA 1
ATOM 1308 C C . LEU A 1 165 ? -11.086 6.648 -5.023 1 98.75 165 LEU A C 1
ATOM 1310 O O . LEU A 1 165 ? -10.164 7 -4.281 1 98.75 165 LEU A O 1
ATOM 1314 N N . PRO A 1 166 ? -10.961 6.801 -6.355 1 98.56 166 PRO A N 1
ATOM 1315 C CA . PRO A 1 166 ? -9.727 7.281 -6.988 1 98.56 166 PRO A CA 1
ATOM 1316 C C . PRO A 1 166 ? -9.594 8.805 -6.945 1 98.56 166 PRO A C 1
ATOM 1318 O O . PRO A 1 166 ? -8.898 9.391 -7.773 1 98.56 166 PRO A O 1
ATOM 1321 N N . TYR A 1 167 ? -10.328 9.477 -6.07 1 98.75 167 TYR A N 1
ATOM 1322 C CA . TYR A 1 167 ? -10.344 10.914 -5.828 1 98.75 167 TYR A CA 1
ATOM 1323 C C . TYR A 1 167 ? -10.578 11.211 -4.352 1 98.75 167 TYR A C 1
ATOM 1325 O O . TYR A 1 167 ? -10.867 10.305 -3.562 1 98.75 167 TYR A O 1
ATOM 1333 N N . VAL A 1 168 ? -10.359 12.414 -3.975 1 98.88 168 VAL A N 1
ATOM 1334 C CA . VAL A 1 168 ? -10.719 12.883 -2.639 1 98.88 168 VAL A CA 1
ATOM 1335 C C . VAL A 1 168 ? -12.062 13.609 -2.686 1 98.88 168 VAL A C 1
ATOM 1337 O O . VAL A 1 168 ? -12.234 14.555 -3.455 1 98.88 168 VAL A O 1
ATOM 1340 N N . GLY A 1 169 ? -12.992 13.148 -1.889 1 98.75 169 GLY A N 1
ATOM 1341 C CA . GLY A 1 169 ? -14.312 13.75 -1.859 1 98.75 169 GLY A CA 1
ATOM 1342 C C . GLY A 1 169 ? -14.773 14.109 -0.459 1 98.75 169 GLY A C 1
ATOM 1343 O O . GLY A 1 169 ? -14.203 13.641 0.527 1 98.75 169 GLY A O 1
ATOM 1344 N N . ILE A 1 170 ? -15.727 14.984 -0.452 1 98.69 170 ILE A N 1
ATOM 1345 C CA . ILE A 1 170 ? -16.422 15.305 0.787 1 98.69 170 ILE A CA 1
ATOM 1346 C C . ILE A 1 170 ? -17.609 14.344 0.974 1 98.69 170 ILE A C 1
ATOM 1348 O O . ILE A 1 170 ? -18.438 14.203 0.084 1 98.69 170 ILE A O 1
ATOM 1352 N N . LEU A 1 171 ? -17.609 13.656 2.121 1 98.44 171 LEU A N 1
ATOM 1353 C CA . LEU A 1 171 ? -18.688 12.719 2.416 1 98.44 171 LEU A CA 1
ATOM 1354 C C . LEU A 1 171 ? -19.953 13.461 2.838 1 98.44 171 LEU A C 1
ATOM 1356 O O . LEU A 1 171 ? -19.891 14.406 3.627 1 98.44 171 LEU A O 1
ATOM 1360 N N . LYS A 1 172 ? -21.109 13.055 2.24 1 98 172 LYS A N 1
ATOM 1361 C CA . LYS A 1 172 ? -22.375 13.672 2.631 1 98 172 LYS A CA 1
ATOM 1362 C C . LYS A 1 172 ? -22.609 13.539 4.129 1 98 172 LYS A C 1
ATOM 1364 O O . LYS A 1 172 ? -22.391 12.469 4.703 1 98 172 LYS A O 1
ATOM 1369 N N . HIS A 1 173 ? -23.109 14.594 4.688 1 96.56 173 HIS A N 1
ATOM 1370 C CA . HIS A 1 173 ? -23.391 14.617 6.117 1 96.56 173 HIS A CA 1
ATOM 1371 C C . HIS A 1 173 ? -24.375 13.516 6.5 1 96.56 173 HIS A C 1
ATOM 1373 O O . HIS A 1 173 ? -24.25 12.914 7.57 1 96.56 173 HIS A O 1
ATOM 1379 N N . GLU A 1 174 ? -25.297 13.188 5.688 1 96 174 GLU A N 1
ATOM 1380 C CA . GLU A 1 174 ? -26.344 12.203 5.957 1 96 174 GLU A CA 1
ATOM 1381 C C . GLU A 1 174 ? -25.75 10.812 6.156 1 96 174 GLU A C 1
ATOM 1383 O O . GLU A 1 174 ? -26.391 9.938 6.754 1 96 174 GLU A O 1
ATOM 1388 N N . VAL A 1 175 ? -24.594 10.586 5.598 1 95.12 175 VAL A N 1
ATOM 1389 C CA . VAL A 1 175 ? -23.969 9.273 5.652 1 95.12 175 VAL A CA 1
ATOM 1390 C C . VAL A 1 175 ? -23.406 9.031 7.055 1 95.12 175 VAL A C 1
ATOM 1392 O O . VAL A 1 175 ? -23.391 7.895 7.535 1 95.12 175 VAL A O 1
ATOM 1395 N N . TYR A 1 176 ? -22.984 10.031 7.762 1 92.06 176 TYR A N 1
ATOM 1396 C CA . TYR A 1 176 ? -22.312 9.805 9.039 1 92.06 176 TYR A CA 1
ATOM 1397 C C . TYR A 1 176 ? -23.047 10.508 10.172 1 92.06 176 TYR A C 1
ATOM 1399 O O . TYR A 1 176 ? -22.641 10.406 11.336 1 92.06 176 TYR A O 1
ATOM 1407 N N . ALA A 1 177 ? -24.156 11.383 10.023 1 89.25 177 ALA A N 1
ATOM 1408 C CA . ALA A 1 177 ? -24.953 12.078 11.031 1 89.25 177 ALA A CA 1
ATOM 1409 C C . ALA A 1 177 ? -25.719 11.078 11.906 1 89.25 177 ALA A C 1
ATOM 1411 O O . ALA A 1 177 ? -26.125 11.406 13.023 1 89.25 177 ALA A O 1
ATOM 1412 N N . SER A 1 178 ? -25.875 9.766 11.617 1 63.5 178 SER A N 1
ATOM 1413 C CA . SER A 1 178 ? -26.781 9 12.461 1 63.5 178 SER A CA 1
ATOM 1414 C C . SER A 1 178 ? -26.156 8.688 13.812 1 63.5 178 SER A C 1
ATOM 1416 O O . SER A 1 178 ? -24.938 8.578 13.922 1 63.5 178 SER A O 1
ATOM 1418 N N . MET B 1 1 ? 19.188 2.615 -10.82 1 92.38 1 MET B N 1
ATOM 1419 C CA . MET B 1 1 ? 18.281 1.472 -10.789 1 92.38 1 MET B CA 1
ATOM 1420 C C . MET B 1 1 ? 17.984 0.97 -12.195 1 92.38 1 MET B C 1
ATOM 1422 O O . MET B 1 1 ? 18.188 -0.209 -12.492 1 92.38 1 MET B O 1
ATOM 1426 N N . ASN B 1 2 ? 17.719 1.81 -13.211 1 93.25 2 ASN B N 1
ATOM 1427 C CA . ASN B 1 2 ? 17.359 1.393 -14.562 1 93.25 2 ASN B CA 1
ATOM 1428 C C . ASN B 1 2 ? 18.531 0.696 -15.258 1 93.25 2 ASN B C 1
ATOM 1430 O O . ASN B 1 2 ? 18.312 -0.21 -16.062 1 93.25 2 ASN B O 1
ATOM 1434 N N . ASN B 1 3 ? 19.703 1.104 -14.898 1 95.31 3 ASN B N 1
ATOM 1435 C CA . ASN B 1 3 ? 20.875 0.511 -15.516 1 95.31 3 ASN B CA 1
ATOM 1436 C C . ASN B 1 3 ? 21.078 -0.935 -15.07 1 95.31 3 ASN B C 1
ATOM 1438 O O . ASN B 1 3 ? 21.844 -1.679 -15.688 1 95.31 3 ASN B O 1
ATOM 1442 N N . ASP B 1 4 ? 20.422 -1.293 -14.016 1 97.25 4 ASP B N 1
ATOM 1443 C CA . ASP B 1 4 ? 20.531 -2.645 -13.477 1 97.25 4 ASP B CA 1
ATOM 1444 C C . ASP B 1 4 ? 19.578 -3.6 -14.195 1 97.25 4 ASP B C 1
ATOM 1446 O O . ASP B 1 4 ? 19.609 -4.809 -13.945 1 97.25 4 ASP B O 1
ATOM 1450 N N . ILE B 1 5 ? 18.75 -3.111 -15.117 1 98.25 5 ILE B N 1
ATOM 1451 C CA . ILE B 1 5 ? 17.672 -3.883 -15.742 1 98.25 5 ILE B CA 1
ATOM 1452 C C . ILE B 1 5 ? 18.141 -4.402 -17.109 1 98.25 5 ILE B C 1
ATOM 1454 O O . ILE B 1 5 ? 18.609 -3.629 -17.938 1 98.25 5 ILE B O 1
ATOM 1458 N N . GLU B 1 6 ? 18.062 -5.699 -17.25 1 98.19 6 GLU B N 1
ATOM 1459 C CA . GLU B 1 6 ? 18.406 -6.328 -18.516 1 98.19 6 GLU B CA 1
ATOM 1460 C C . GLU B 1 6 ? 17.391 -5.988 -19.594 1 98.19 6 GLU B C 1
ATOM 1462 O O . GLU B 1 6 ? 17.75 -5.613 -20.719 1 98.19 6 GLU B O 1
ATOM 1467 N N . SER B 1 7 ? 16.125 -6.148 -19.281 1 98.31 7 SER B N 1
ATOM 1468 C CA . SER B 1 7 ? 15.031 -5.812 -20.188 1 98.31 7 SER B CA 1
ATOM 1469 C C . SER B 1 7 ? 13.734 -5.574 -19.422 1 98.31 7 SER B C 1
ATOM 1471 O O . SER B 1 7 ? 13.562 -6.09 -18.312 1 98.31 7 SER B O 1
ATOM 1473 N N . VAL B 1 8 ? 12.891 -4.719 -20 1 98.56 8 VAL B N 1
ATOM 1474 C CA . VAL B 1 8 ? 11.547 -4.496 -19.469 1 98.56 8 VAL B CA 1
ATOM 1475 C C . VAL B 1 8 ? 10.594 -5.551 -20.016 1 98.56 8 VAL B C 1
ATOM 1477 O O . VAL B 1 8 ? 10.414 -5.668 -21.234 1 98.56 8 VAL B O 1
ATOM 1480 N N . LEU B 1 9 ? 10.055 -6.379 -19.125 1 98.5 9 LEU B N 1
ATOM 1481 C CA . LEU B 1 9 ? 9.094 -7.398 -19.531 1 98.5 9 LEU B CA 1
ATOM 1482 C C . LEU B 1 9 ? 7.711 -6.793 -19.734 1 98.5 9 LEU B C 1
ATOM 1484 O O . LEU B 1 9 ? 7.066 -7.051 -20.75 1 98.5 9 LEU B O 1
ATOM 1488 N N . TYR B 1 10 ? 7.191 -5.984 -18.766 1 98.81 10 TYR B N 1
ATOM 1489 C CA . TYR B 1 10 ? 5.906 -5.293 -18.844 1 98.81 10 TYR B CA 1
ATOM 1490 C C . TYR B 1 10 ? 6.051 -3.832 -18.422 1 98.81 10 TYR B C 1
ATOM 1492 O O . TYR B 1 10 ? 6.555 -3.535 -17.344 1 98.81 10 TYR B O 1
ATOM 1500 N N . THR B 1 11 ? 5.586 -2.945 -19.312 1 98.75 11 THR B N 1
ATOM 1501 C CA . THR B 1 11 ? 5.586 -1.516 -19.016 1 98.75 11 THR B CA 1
ATOM 1502 C C . THR B 1 11 ? 4.441 -1.155 -18.078 1 98.75 11 THR B C 1
ATOM 1504 O O . THR B 1 11 ? 3.545 -1.968 -17.844 1 98.75 11 THR B O 1
ATOM 1507 N N . GLN B 1 12 ? 4.523 0.037 -17.547 1 98.06 12 GLN B N 1
ATOM 1508 C CA . GLN B 1 12 ? 3.414 0.508 -16.734 1 98.06 12 GLN B CA 1
ATOM 1509 C C . GLN B 1 12 ? 2.098 0.466 -17.5 1 98.06 12 GLN B C 1
ATOM 1511 O O . GLN B 1 12 ? 1.05 0.154 -16.922 1 98.06 12 GLN B O 1
ATOM 1516 N N . ASN B 1 13 ? 2.158 0.836 -18.75 1 98.44 13 ASN B N 1
ATOM 1517 C CA . ASN B 1 13 ? 0.958 0.807 -19.578 1 98.44 13 ASN B CA 1
ATOM 1518 C C . ASN B 1 13 ? 0.42 -0.612 -19.734 1 98.44 13 ASN B C 1
ATOM 1520 O O . ASN B 1 13 ? -0.792 -0.831 -19.672 1 98.44 13 ASN B O 1
ATOM 1524 N N . ASP B 1 14 ? 1.307 -1.596 -19.953 1 98.75 14 ASP B N 1
ATOM 1525 C CA . ASP B 1 14 ? 0.894 -2.994 -20 1 98.75 14 ASP B CA 1
ATOM 1526 C C . ASP B 1 14 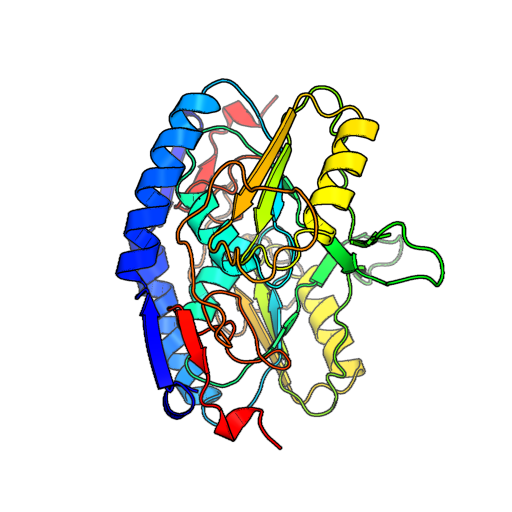? 0.169 -3.396 -18.719 1 98.75 14 ASP B C 1
ATOM 1528 O O . ASP B 1 14 ? -0.902 -4.004 -18.766 1 98.75 14 ASP B O 1
ATOM 1532 N N . LEU B 1 15 ? 0.756 -3.029 -17.656 1 98.75 15 LEU B N 1
ATOM 1533 C CA . LEU B 1 15 ? 0.217 -3.373 -16.344 1 98.75 15 LEU B CA 1
ATOM 1534 C C . LEU B 1 15 ? -1.135 -2.703 -16.109 1 98.75 15 LEU B C 1
ATOM 1536 O O . LEU B 1 15 ? -2.084 -3.348 -15.664 1 98.75 15 LEU B O 1
ATOM 1540 N N . ASN B 1 16 ? -1.244 -1.414 -16.453 1 98.56 16 ASN B N 1
ATOM 1541 C CA . ASN B 1 16 ? -2.498 -0.681 -16.328 1 98.56 16 ASN B CA 1
ATOM 1542 C C . ASN B 1 16 ? -3.619 -1.338 -17.125 1 98.56 16 ASN B C 1
ATOM 1544 O O . ASN B 1 16 ? -4.715 -1.56 -16.609 1 98.56 16 ASN B O 1
ATOM 1548 N N . ASN B 1 17 ? -3.322 -1.656 -18.359 1 98.81 17 ASN B N 1
ATOM 1549 C CA . ASN B 1 17 ? -4.332 -2.258 -19.219 1 98.81 17 ASN B CA 1
ATOM 1550 C C . ASN B 1 17 ? -4.824 -3.59 -18.656 1 98.81 17 ASN B C 1
ATOM 1552 O O . ASN B 1 17 ? -6.027 -3.859 -18.656 1 98.81 17 ASN B O 1
ATOM 1556 N N . ARG B 1 18 ? -3.906 -4.363 -18.25 1 98.81 18 ARG B N 1
ATOM 1557 C CA . ARG B 1 18 ? -4.27 -5.668 -17.703 1 98.81 18 ARG B CA 1
ATOM 1558 C C . ARG B 1 18 ? -5.086 -5.516 -16.422 1 98.81 18 ARG B C 1
ATOM 1560 O O . ARG B 1 18 ? -6.062 -6.238 -16.219 1 98.81 18 ARG B O 1
ATOM 1567 N N . MET B 1 19 ? -4.73 -4.625 -15.531 1 98.81 19 MET B N 1
ATOM 1568 C CA . MET B 1 19 ? -5.465 -4.395 -14.289 1 98.81 19 MET B CA 1
ATOM 1569 C C . MET B 1 19 ? -6.863 -3.861 -14.578 1 98.81 19 MET B C 1
ATOM 1571 O O . MET B 1 19 ? -7.809 -4.168 -13.852 1 98.81 19 MET B O 1
ATOM 1575 N N . ASP B 1 20 ? -6.984 -3.021 -15.68 1 98.81 20 ASP B N 1
ATOM 1576 C CA . ASP B 1 20 ? -8.312 -2.566 -16.078 1 98.81 20 ASP B CA 1
ATOM 1577 C C . ASP B 1 20 ? -9.211 -3.75 -16.422 1 98.81 20 ASP B C 1
ATOM 1579 O O . ASP B 1 20 ? -10.383 -3.783 -16.031 1 98.81 20 ASP B O 1
ATOM 1583 N N . GLU B 1 21 ? -8.672 -4.695 -17.109 1 98.81 21 GLU B N 1
ATOM 1584 C CA . GLU B 1 21 ? -9.422 -5.883 -17.484 1 98.81 21 GLU B CA 1
ATOM 1585 C C . GLU B 1 21 ? -9.82 -6.703 -16.266 1 98.81 21 GLU B C 1
ATOM 1587 O O . GLU B 1 21 ? -10.977 -7.113 -16.125 1 98.81 21 GLU B O 1
ATOM 1592 N N . MET B 1 22 ? -8.906 -6.93 -15.398 1 98.81 22 MET B N 1
ATOM 1593 C CA . MET B 1 22 ? -9.18 -7.707 -14.188 1 98.81 22 MET B CA 1
ATOM 1594 C C . MET B 1 22 ? -10.211 -7.004 -13.312 1 98.81 22 MET B C 1
ATOM 1596 O O . MET B 1 22 ? -11.102 -7.652 -12.766 1 98.81 22 MET B O 1
ATOM 1600 N N . ALA B 1 23 ? -10.062 -5.738 -13.18 1 98.81 23 ALA B N 1
ATOM 1601 C CA . ALA B 1 23 ? -10.984 -4.957 -12.359 1 98.81 23 ALA B CA 1
ATOM 1602 C C . ALA B 1 23 ? -12.406 -5.043 -12.891 1 98.81 23 ALA B C 1
ATOM 1604 O O . ALA B 1 23 ? -13.367 -5.082 -12.117 1 98.81 23 ALA B O 1
ATOM 1605 N N . ALA B 1 24 ? -12.523 -5 -14.25 1 98.75 24 ALA B N 1
ATOM 1606 C CA . ALA B 1 24 ? -13.844 -5.117 -14.859 1 98.75 24 ALA B CA 1
ATOM 1607 C C . ALA B 1 24 ? -14.531 -6.414 -14.438 1 98.75 24 ALA B C 1
ATOM 1609 O O . ALA B 1 24 ? -15.727 -6.418 -14.117 1 98.75 24 ALA B O 1
ATOM 1610 N N . GLU B 1 25 ? -13.805 -7.469 -14.359 1 98.62 25 GLU B N 1
ATOM 1611 C CA . GLU B 1 25 ? -14.336 -8.766 -13.953 1 98.62 25 GLU B CA 1
ATOM 1612 C C . GLU B 1 25 ? -14.719 -8.766 -12.469 1 98.62 25 GLU B C 1
ATOM 1614 O O . GLU B 1 25 ? -15.797 -9.242 -12.102 1 98.62 25 GLU B O 1
ATOM 1619 N N . LEU B 1 26 ? -13.852 -8.273 -11.656 1 98.81 26 LEU B N 1
ATOM 1620 C CA . LEU B 1 26 ? -14.086 -8.25 -10.219 1 98.81 26 LEU B CA 1
ATOM 1621 C C . LEU B 1 26 ? -15.273 -7.344 -9.883 1 98.81 26 LEU B C 1
ATOM 1623 O O . LEU B 1 26 ? -16.062 -7.656 -8.984 1 98.81 26 LEU B O 1
ATOM 1627 N N . ASN B 1 27 ? -15.375 -6.168 -10.594 1 98.81 27 ASN B N 1
ATOM 1628 C CA . ASN B 1 27 ? -16.469 -5.238 -10.359 1 98.81 27 ASN B CA 1
ATOM 1629 C C . ASN B 1 27 ? -17.828 -5.883 -10.656 1 98.81 27 ASN B C 1
ATOM 1631 O O . ASN B 1 27 ? -18.812 -5.609 -9.969 1 98.81 27 ASN B O 1
ATOM 1635 N N . LYS B 1 28 ? -17.844 -6.703 -11.695 1 98.56 28 LYS B N 1
ATOM 1636 C CA . LYS B 1 28 ? -19.078 -7.438 -12.008 1 98.56 28 LYS B CA 1
ATOM 1637 C C . LYS B 1 28 ? -19.375 -8.492 -10.938 1 98.56 28 LYS B C 1
ATOM 1639 O O . LYS B 1 28 ? -20.5 -8.586 -10.453 1 98.56 28 LYS B O 1
ATOM 1644 N N . LYS B 1 29 ? -18.438 -9.18 -10.484 1 98.5 29 LYS B N 1
ATOM 1645 C CA . LYS B 1 29 ? -18.594 -10.32 -9.586 1 98.5 29 LYS B CA 1
ATOM 1646 C C . LYS B 1 29 ? -18.984 -9.859 -8.18 1 98.5 29 LYS B C 1
ATOM 1648 O O . LYS B 1 29 ? -19.797 -10.508 -7.516 1 98.5 29 LYS B O 1
ATOM 1653 N N . TYR B 1 30 ? -18.438 -8.742 -7.742 1 98.38 30 TYR B N 1
ATOM 1654 C CA . TYR B 1 30 ? -18.578 -8.383 -6.336 1 98.38 30 TYR B CA 1
ATOM 1655 C C . TYR B 1 30 ? -19.453 -7.145 -6.176 1 98.38 30 TYR B C 1
ATOM 1657 O O . TYR B 1 30 ? -19.484 -6.527 -5.109 1 98.38 30 TYR B O 1
ATOM 1665 N N . LYS B 1 31 ? -20.188 -6.766 -7.191 1 96.94 31 LYS B N 1
ATOM 1666 C CA . LYS B 1 31 ? -21 -5.555 -7.25 1 96.94 31 LYS B CA 1
ATOM 1667 C C . LYS B 1 31 ? -21.906 -5.445 -6.031 1 96.94 31 LYS B C 1
ATOM 1669 O O . LYS B 1 31 ? -22.172 -4.348 -5.539 1 96.94 31 LYS B O 1
ATOM 1674 N N . ASN B 1 32 ? -22.391 -6.543 -5.438 1 96.88 32 ASN B N 1
ATOM 1675 C CA . ASN B 1 32 ? -23.344 -6.52 -4.328 1 96.88 32 ASN B CA 1
ATOM 1676 C C . ASN B 1 32 ? -22.75 -7.176 -3.08 1 96.88 32 ASN B C 1
ATOM 1678 O O . ASN B 1 32 ? -23.5 -7.688 -2.238 1 96.88 32 ASN B O 1
ATOM 1682 N N . GLU B 1 33 ? -21.469 -7.215 -3.031 1 97.75 33 GLU B N 1
ATOM 1683 C CA . GLU B 1 33 ? -20.75 -7.785 -1.893 1 97.75 33 GLU B CA 1
ATOM 1684 C C . GLU B 1 33 ? -19.828 -6.758 -1.249 1 97.75 33 GLU B C 1
ATOM 1686 O O . GLU B 1 33 ? -19.703 -5.637 -1.743 1 97.75 33 GLU B O 1
ATOM 1691 N N . GLU B 1 34 ? -19.359 -7.102 -0.098 1 97.94 34 GLU B N 1
ATOM 1692 C CA . GLU B 1 34 ? -18.406 -6.262 0.619 1 97.94 34 GLU B CA 1
ATOM 1693 C C . GLU B 1 34 ? -17.188 -7.062 1.057 1 97.94 34 GLU B C 1
ATOM 1695 O O . GLU B 1 34 ? -17.016 -7.348 2.244 1 97.94 34 GLU B O 1
ATOM 1700 N N . PRO B 1 35 ? -16.359 -7.355 0.096 1 98.75 35 PRO B N 1
ATOM 1701 C CA . PRO B 1 35 ? -15.188 -8.188 0.407 1 98.75 35 PRO B CA 1
ATOM 1702 C C . PRO B 1 35 ? -14.141 -7.445 1.231 1 98.75 35 PRO B C 1
ATOM 1704 O O . PRO B 1 35 ? -14.18 -6.219 1.33 1 98.75 35 PRO B O 1
ATOM 1707 N N . ILE B 1 36 ? -13.312 -8.203 1.917 1 98.81 36 ILE B N 1
ATOM 1708 C CA . ILE B 1 36 ? -12.07 -7.719 2.506 1 98.81 36 ILE B CA 1
ATOM 1709 C C . ILE B 1 36 ? -10.914 -7.941 1.531 1 98.81 36 ILE B C 1
ATOM 1711 O O . ILE B 1 36 ? -10.633 -9.078 1.141 1 98.81 36 ILE B O 1
ATOM 1715 N N . ILE B 1 37 ? -10.328 -6.855 1.07 1 98.94 37 ILE B N 1
ATOM 1716 C CA . ILE B 1 37 ? -9.125 -6.934 0.245 1 98.94 37 ILE B CA 1
ATOM 1717 C C . ILE B 1 37 ? -7.891 -7.047 1.138 1 98.94 37 ILE B C 1
ATOM 1719 O O . ILE B 1 37 ? -7.684 -6.219 2.027 1 98.94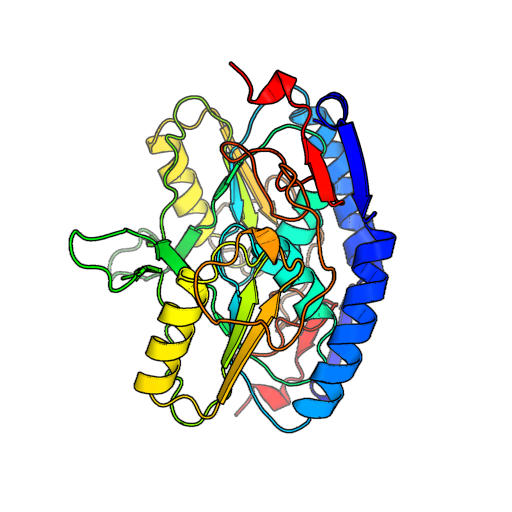 37 ILE B O 1
ATOM 1723 N N . VAL B 1 38 ? -7.082 -8.055 0.899 1 98.88 38 VAL B N 1
ATOM 1724 C CA . VAL B 1 38 ? -5.945 -8.344 1.768 1 98.88 38 VAL B CA 1
ATOM 1725 C C . VAL B 1 38 ? -4.656 -8.344 0.95 1 98.88 38 VAL B C 1
ATOM 1727 O O . VAL B 1 38 ? -4.207 -9.391 0.481 1 98.88 38 VAL B O 1
ATOM 1730 N N . PRO B 1 39 ? -4.047 -7.188 0.802 1 98.81 39 PRO B N 1
ATOM 1731 C CA . PRO B 1 39 ? -2.721 -7.145 0.179 1 98.81 39 PRO B CA 1
ATOM 1732 C C . PRO B 1 39 ? -1.653 -7.852 1.012 1 98.81 39 PRO B C 1
ATOM 1734 O O . PRO B 1 39 ? -1.557 -7.625 2.221 1 98.81 39 PRO B O 1
ATOM 1737 N N . VAL B 1 40 ? -0.869 -8.672 0.426 1 97.88 40 VAL B N 1
ATOM 1738 C CA . VAL B 1 40 ? 0.234 -9.336 1.109 1 97.88 40 VAL B CA 1
ATOM 1739 C C . VAL B 1 40 ? 1.495 -8.484 1.012 1 97.88 40 VAL B C 1
ATOM 1741 O O . VAL B 1 40 ? 2.146 -8.438 -0.035 1 97.88 40 VAL B O 1
ATOM 1744 N N . LEU B 1 41 ? 1.801 -7.82 2.062 1 97.38 41 LEU B N 1
ATOM 1745 C CA . LEU B 1 41 ? 2.896 -6.859 2.086 1 97.38 41 LEU B CA 1
ATOM 1746 C C . LEU B 1 41 ? 4.242 -7.57 2.145 1 97.38 41 LEU B C 1
ATOM 1748 O O . LEU B 1 41 ? 4.34 -8.688 2.658 1 97.38 41 LEU B O 1
ATOM 1752 N N . ASN B 1 42 ? 5.301 -6.961 1.636 1 96.5 42 ASN B N 1
ATOM 1753 C CA . ASN B 1 42 ? 5.363 -5.617 1.067 1 96.5 42 ASN B CA 1
ATOM 1754 C C . ASN B 1 42 ? 5.133 -5.637 -0.441 1 96.5 42 ASN B C 1
ATOM 1756 O O . ASN B 1 42 ? 4.719 -4.633 -1.021 1 96.5 42 ASN B O 1
ATOM 1760 N N . GLY B 1 43 ? 5.289 -6.797 -1.021 1 97.31 43 GLY B N 1
ATOM 1761 C CA . GLY B 1 43 ? 5.379 -6.91 -2.469 1 97.31 43 GLY B CA 1
ATOM 1762 C C . GLY B 1 43 ? 4.117 -6.461 -3.182 1 97.31 43 GLY B C 1
ATOM 1763 O O . GLY B 1 43 ? 4.184 -5.848 -4.25 1 97.31 43 GLY B O 1
ATOM 1764 N N . ALA B 1 44 ? 3.059 -6.676 -2.605 1 98.31 44 ALA B N 1
ATOM 1765 C CA . ALA B 1 44 ? 1.787 -6.469 -3.295 1 98.31 44 ALA B CA 1
ATOM 1766 C C . ALA B 1 44 ? 1.302 -5.031 -3.129 1 98.31 44 ALA B C 1
ATOM 1768 O O . ALA B 1 44 ? 0.286 -4.641 -3.711 1 98.31 44 ALA B O 1
ATOM 1769 N N . MET B 1 45 ? 1.971 -4.227 -2.361 1 98.62 45 MET B N 1
ATOM 1770 C CA . MET B 1 45 ? 1.474 -2.904 -2.002 1 98.62 45 MET B CA 1
ATOM 1771 C C . MET B 1 45 ? 1.154 -2.084 -3.246 1 98.62 45 MET B C 1
ATOM 1773 O O . MET B 1 45 ? 0.064 -1.521 -3.363 1 98.62 45 MET B O 1
ATOM 1777 N N . ILE B 1 46 ? 2.08 -2.035 -4.191 1 98.81 46 ILE B N 1
ATOM 1778 C CA . ILE B 1 46 ? 1.925 -1.196 -5.371 1 98.81 46 ILE B CA 1
ATOM 1779 C C . ILE B 1 46 ? 0.827 -1.766 -6.27 1 98.81 46 ILE B C 1
ATOM 1781 O O . ILE B 1 46 ? -0.104 -1.052 -6.648 1 98.81 46 ILE B O 1
ATOM 1785 N N . PHE B 1 47 ? 0.879 -3.068 -6.496 1 98.88 47 PHE B N 1
ATOM 1786 C CA . PHE B 1 47 ? -0.136 -3.723 -7.312 1 98.88 47 PHE B CA 1
ATOM 1787 C C . PHE B 1 47 ? -1.52 -3.549 -6.699 1 98.88 47 PHE B C 1
ATOM 1789 O O . PHE B 1 47 ? -2.463 -3.148 -7.383 1 98.88 47 PHE B O 1
ATOM 1796 N N . ALA B 1 48 ? -1.677 -3.846 -5.438 1 98.88 48 ALA B N 1
ATOM 1797 C CA . ALA B 1 48 ? -2.965 -3.779 -4.754 1 98.88 48 ALA B CA 1
ATOM 1798 C C . ALA B 1 48 ? -3.535 -2.363 -4.793 1 98.88 48 ALA B C 1
ATOM 1800 O O . ALA B 1 48 ? -4.73 -2.174 -5.035 1 98.88 48 ALA B O 1
ATOM 1801 N N . SER B 1 49 ? -2.67 -1.413 -4.535 1 98.81 49 SER B N 1
ATOM 1802 C CA . SER B 1 49 ? -3.119 -0.025 -4.559 1 98.81 49 SER B CA 1
ATOM 1803 C C . SER B 1 49 ? -3.689 0.35 -5.922 1 98.81 49 SER B C 1
ATOM 1805 O O . SER B 1 49 ? -4.746 0.981 -6.008 1 98.81 49 SER B O 1
ATOM 1807 N N . ASP B 1 50 ? -3.002 -0.015 -6.98 1 98.75 50 ASP B N 1
ATOM 1808 C CA . ASP B 1 50 ? -3.467 0.293 -8.328 1 98.75 50 ASP B CA 1
ATOM 1809 C C . ASP B 1 50 ? -4.766 -0.446 -8.648 1 98.75 50 ASP B C 1
ATOM 1811 O O . ASP B 1 50 ? -5.66 0.109 -9.281 1 98.75 50 ASP B O 1
ATOM 1815 N N . MET B 1 51 ? -4.859 -1.649 -8.203 1 98.81 51 MET B N 1
ATOM 1816 C CA . MET B 1 51 ? -6.062 -2.445 -8.43 1 98.81 51 MET B CA 1
ATOM 1817 C C . MET B 1 51 ? -7.25 -1.863 -7.668 1 98.81 51 MET B C 1
ATOM 1819 O O . MET B 1 51 ? -8.336 -1.724 -8.227 1 98.81 51 MET B O 1
ATOM 1823 N N . ILE B 1 52 ? -7.035 -1.566 -6.426 1 98.62 52 ILE B N 1
ATOM 1824 C CA . ILE B 1 52 ? -8.094 -1.144 -5.508 1 98.62 52 ILE B CA 1
ATOM 1825 C C . ILE B 1 52 ? -8.766 0.115 -6.047 1 98.62 52 ILE B C 1
ATOM 1827 O O . ILE B 1 52 ? -9.992 0.254 -5.965 1 98.62 52 ILE B O 1
ATOM 1831 N N . LYS B 1 53 ? -8.047 0.998 -6.656 1 98.44 53 LYS B N 1
ATOM 1832 C CA . LYS B 1 53 ? -8.594 2.246 -7.18 1 98.44 53 LYS B CA 1
ATOM 1833 C C . LYS B 1 53 ? -9.492 1.988 -8.383 1 98.44 53 LYS B C 1
ATOM 1835 O O . LYS B 1 53 ? -10.25 2.869 -8.797 1 98.44 53 LYS B O 1
ATOM 1840 N N . ARG B 1 54 ? -9.406 0.812 -8.922 1 98.75 54 ARG B N 1
ATOM 1841 C CA . ARG B 1 54 ? -10.172 0.446 -10.102 1 98.75 54 ARG B CA 1
ATOM 1842 C C . ARG B 1 54 ? -11.461 -0.27 -9.711 1 98.75 54 ARG B C 1
ATOM 1844 O O . ARG B 1 54 ? -12.328 -0.501 -10.562 1 98.75 54 ARG B O 1
ATOM 1851 N N . LEU B 1 55 ? -11.57 -0.617 -8.422 1 98.81 55 LEU B N 1
ATOM 1852 C CA . LEU B 1 55 ? -12.727 -1.372 -7.953 1 98.81 55 LEU B CA 1
ATOM 1853 C C . LEU B 1 55 ? -13.844 -0.433 -7.516 1 98.81 55 LEU B C 1
ATOM 1855 O O . LEU B 1 55 ? -13.609 0.509 -6.758 1 98.81 55 LEU B O 1
ATOM 1859 N N . SER B 1 56 ? -15.102 -0.745 -7.898 1 98 56 SER B N 1
ATOM 1860 C CA . SER B 1 56 ? -16.203 0.2 -7.723 1 98 56 SER B CA 1
ATOM 1861 C C . SER B 1 56 ? -17.172 -0.275 -6.648 1 98 56 SER B C 1
ATOM 1863 O O . SER B 1 56 ? -18.172 0.394 -6.363 1 98 56 SER B O 1
ATOM 1865 N N . PHE B 1 57 ? -16.953 -1.463 -6.074 1 98.31 57 PHE B N 1
ATOM 1866 C CA . PHE B 1 57 ? -17.812 -1.985 -5.016 1 98.31 57 PHE B CA 1
ATOM 1867 C C . PHE B 1 57 ? -17.266 -1.607 -3.643 1 98.31 57 PHE B C 1
ATOM 1869 O O . PHE B 1 57 ? -16.109 -1.231 -3.512 1 98.31 57 PHE B O 1
ATOM 1876 N N . LYS B 1 58 ? -18.141 -1.635 -2.613 1 98 58 LYS B N 1
ATOM 1877 C CA . LYS B 1 58 ? -17.719 -1.401 -1.233 1 98 58 LYS B CA 1
ATOM 1878 C C . LYS B 1 58 ? -16.75 -2.482 -0.759 1 98 58 LYS B C 1
ATOM 1880 O O . LYS B 1 58 ? -16.969 -3.67 -1.01 1 98 58 LYS B O 1
ATOM 1885 N N . LEU B 1 59 ? -15.68 -2.049 -0.121 1 98.62 59 LEU B N 1
ATOM 1886 C CA . LEU B 1 59 ? -14.672 -2.982 0.371 1 98.62 59 LEU B CA 1
ATOM 1887 C C . LEU B 1 59 ? -13.891 -2.379 1.538 1 98.62 59 LEU B C 1
ATOM 1889 O O . LEU B 1 59 ? -13.898 -1.162 1.731 1 98.62 59 LEU B O 1
ATOM 1893 N N . THR B 1 60 ? -13.297 -3.227 2.359 1 98.5 60 THR B N 1
ATOM 1894 C CA . THR B 1 60 ? -12.281 -2.836 3.334 1 98.5 60 THR B CA 1
ATOM 1895 C C . THR B 1 60 ? -10.914 -3.369 2.932 1 98.5 60 THR B C 1
ATOM 1897 O O . THR B 1 60 ? -10.812 -4.355 2.197 1 98.5 60 THR B O 1
ATOM 1900 N N . ILE B 1 61 ? -9.867 -2.623 3.271 1 98.69 61 ILE B N 1
ATOM 1901 C CA . ILE B 1 61 ? -8.5 -2.992 2.949 1 98.69 61 ILE B CA 1
ATOM 1902 C C . ILE B 1 61 ? -7.746 -3.346 4.23 1 98.69 61 ILE B C 1
ATOM 1904 O O . ILE B 1 61 ? -7.621 -2.516 5.133 1 98.69 61 ILE B O 1
ATOM 1908 N N . GLU B 1 62 ? -7.246 -4.523 4.301 1 98.38 62 GLU B N 1
ATOM 1909 C CA . GLU B 1 62 ? -6.5 -4.961 5.477 1 98.38 62 GLU B CA 1
ATOM 1910 C C . GLU B 1 62 ? -5.238 -5.723 5.078 1 98.38 62 GLU B C 1
ATOM 1912 O O . GLU B 1 62 ? -5.25 -6.953 5 1 98.38 62 GLU B O 1
ATOM 1917 N N . PRO B 1 63 ? -4.145 -4.992 4.984 1 98.38 63 PRO B N 1
ATOM 1918 C CA . PRO B 1 63 ? -2.895 -5.648 4.602 1 98.38 63 PRO B CA 1
ATOM 1919 C C . PRO B 1 63 ? -2.451 -6.707 5.609 1 98.38 63 PRO B C 1
ATOM 1921 O O . PRO B 1 63 ? -2.73 -6.582 6.805 1 98.38 63 PRO B O 1
ATOM 1924 N N . ILE B 1 64 ? -1.764 -7.691 5.109 1 98 64 ILE B N 1
ATOM 1925 C CA . ILE B 1 64 ? -1.226 -8.773 5.922 1 98 64 ILE B CA 1
ATOM 1926 C C . ILE B 1 64 ? 0.265 -8.945 5.633 1 98 64 ILE B C 1
ATOM 1928 O O . ILE B 1 64 ? 0.732 -8.625 4.539 1 98 64 ILE B O 1
ATOM 1932 N N . LYS B 1 65 ? 0.999 -9.273 6.648 1 96.12 65 LYS B N 1
ATOM 1933 C CA . LYS B 1 65 ? 2.389 -9.688 6.484 1 96.12 65 LYS B CA 1
ATOM 1934 C C . LYS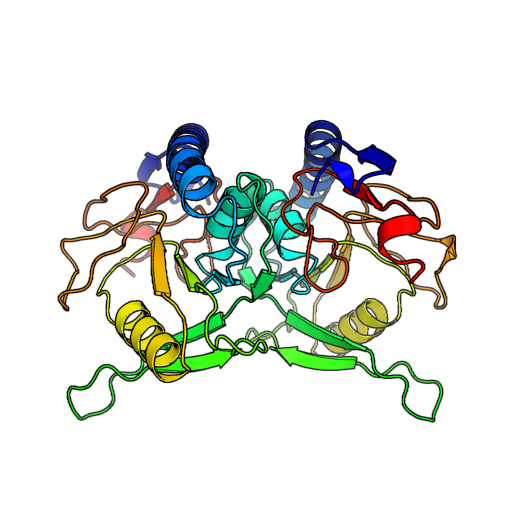 B 1 65 ? 2.602 -11.117 6.988 1 96.12 65 LYS B C 1
ATOM 1936 O O . LYS B 1 65 ? 2.178 -11.461 8.094 1 96.12 65 LYS B O 1
ATOM 1941 N N . ALA B 1 66 ? 3.164 -11.898 6.098 1 93.56 66 ALA B N 1
ATOM 1942 C CA . ALA B 1 66 ? 3.434 -13.289 6.441 1 93.56 66 ALA B CA 1
ATOM 1943 C C . ALA B 1 66 ? 4.77 -13.75 5.863 1 93.56 66 ALA B C 1
ATOM 1945 O O . ALA B 1 66 ? 5.223 -13.227 4.844 1 93.56 66 ALA B O 1
ATOM 1946 N N . SER B 1 67 ? 5.461 -14.625 6.598 1 85.12 67 SER B N 1
ATOM 1947 C CA . SER B 1 67 ? 6.684 -15.273 6.129 1 85.12 67 SER B CA 1
ATOM 1948 C C . SER B 1 67 ? 6.512 -16.781 6.051 1 85.12 67 SER B C 1
ATOM 1950 O O . SER B 1 67 ? 5.898 -17.391 6.93 1 85.12 67 SER B O 1
ATOM 1952 N N . SER B 1 68 ? 7.012 -17.234 4.941 1 75 68 SER B N 1
ATOM 1953 C CA . SER B 1 68 ? 6.938 -18.688 4.836 1 75 68 SER B CA 1
ATOM 1954 C C . SER B 1 68 ? 8.141 -19.344 5.496 1 75 68 SER B C 1
ATOM 1956 O O . SER B 1 68 ? 9.258 -18.828 5.438 1 75 68 SER B O 1
ATOM 1958 N N . TYR B 1 69 ? 8.086 -20.219 6.531 1 68 69 TYR B N 1
ATOM 1959 C CA . TYR B 1 69 ? 9.242 -20.938 7.047 1 68 69 TYR B CA 1
ATOM 1960 C C . TYR B 1 69 ? 9.016 -22.453 6.992 1 68 69 TYR B C 1
ATOM 1962 O O . TYR B 1 69 ? 7.871 -22.906 7.039 1 68 69 TYR B O 1
ATOM 1970 N N . GLU B 1 70 ? 9.93 -23.156 6.234 1 55.75 70 GLU B N 1
ATOM 1971 C CA . GLU B 1 70 ? 9.922 -24.609 6.105 1 55.75 70 GLU B CA 1
ATOM 1972 C C . GLU B 1 70 ? 10.18 -25.281 7.453 1 55.75 70 GLU B C 1
ATOM 1974 O O . GLU B 1 70 ? 11.203 -25.031 8.094 1 55.75 70 GLU B O 1
ATOM 1979 N N . GLY B 1 71 ? 9.312 -25.375 8.398 1 49.25 71 GLY B N 1
ATOM 1980 C CA . GLY B 1 71 ? 9.609 -26.344 9.445 1 49.25 71 GLY B CA 1
ATOM 1981 C C . GLY B 1 71 ? 10.008 -27.703 8.906 1 49.25 71 GLY B C 1
ATOM 1982 O O . GLY B 1 71 ? 9.984 -27.922 7.695 1 49.25 71 GLY B O 1
ATOM 1983 N N . SER B 1 72 ? 10.812 -28.453 9.875 1 45.84 72 SER B N 1
ATOM 1984 C CA . SER B 1 72 ? 11.227 -29.812 9.547 1 45.84 72 SER B CA 1
ATOM 1985 C C . SER B 1 72 ? 10.172 -30.531 8.727 1 45.84 72 SER B C 1
ATOM 1987 O O . SER B 1 72 ? 10.477 -31.484 8 1 45.84 72 SER B O 1
ATOM 1989 N N . GLN B 1 73 ? 8.945 -30.656 9.359 1 45.03 73 GLN B N 1
ATOM 1990 C CA . GLN B 1 73 ? 7.969 -31.484 8.664 1 45.03 73 GLN B CA 1
ATOM 1991 C C . GLN B 1 73 ? 7.297 -30.703 7.531 1 45.03 73 GLN B C 1
ATOM 1993 O O . GLN B 1 73 ? 7.18 -29.484 7.594 1 45.03 73 GLN B O 1
ATOM 1998 N N . SER B 1 74 ? 7.043 -31.234 6.316 1 46.12 74 SER B N 1
ATOM 1999 C CA . SER B 1 74 ? 6.582 -30.922 4.969 1 46.12 74 SER B CA 1
ATOM 2000 C C . SER B 1 74 ? 5.5 -29.844 4.988 1 46.12 74 SER B C 1
ATOM 2002 O O . SER B 1 74 ? 5.055 -29.391 3.934 1 46.12 74 SER B O 1
ATOM 2004 N N . THR B 1 75 ? 4.684 -29.672 6.086 1 51.28 75 THR B N 1
ATOM 2005 C CA . THR B 1 75 ? 3.5 -28.859 5.852 1 51.28 75 THR B CA 1
ATOM 2006 C C . THR B 1 75 ? 3.863 -27.375 5.844 1 51.28 75 THR B C 1
ATOM 2008 O O . THR B 1 75 ? 4.59 -26.906 6.719 1 51.28 75 THR B O 1
ATOM 2011 N N . GLY B 1 76 ? 4.066 -26.75 4.762 1 59.72 76 GLY B N 1
ATOM 2012 C CA . GLY B 1 76 ? 4.27 -25.328 4.523 1 59.72 76 GLY B 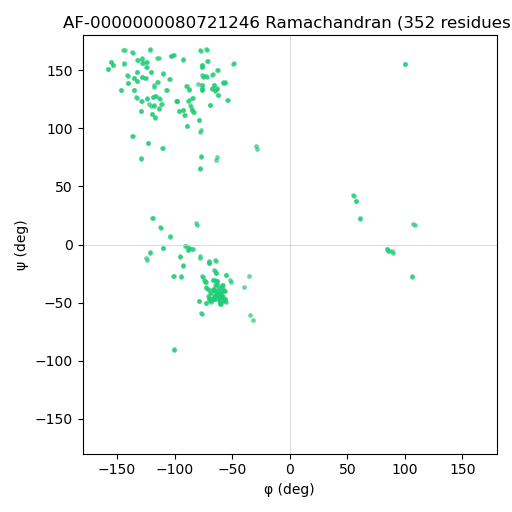CA 1
ATOM 2013 C C . GLY B 1 76 ? 3.572 -24.453 5.543 1 59.72 76 GLY B C 1
ATOM 2014 O O . GLY B 1 76 ? 2.348 -24.297 5.512 1 59.72 76 GLY B O 1
ATOM 2015 N N . LYS B 1 77 ? 4.148 -24.156 6.715 1 79.31 77 LYS B N 1
ATOM 2016 C CA . LYS B 1 77 ? 3.604 -23.281 7.75 1 79.31 77 LYS B CA 1
ATOM 2017 C C . LYS B 1 77 ? 3.988 -21.828 7.5 1 79.31 77 LYS B C 1
ATOM 2019 O O . LYS B 1 77 ? 5.008 -21.547 6.867 1 79.31 77 LYS B O 1
ATOM 2024 N N . VAL B 1 78 ? 2.906 -20.891 7.629 1 90 78 VAL B N 1
ATOM 2025 C CA . VAL B 1 78 ? 3.131 -19.453 7.5 1 90 78 VAL B CA 1
ATOM 2026 C C . VAL B 1 78 ? 3.029 -18.781 8.875 1 90 78 VAL B C 1
ATOM 2028 O O . VAL B 1 78 ? 2.215 -19.188 9.703 1 90 78 VAL B O 1
ATOM 2031 N N . LYS B 1 79 ? 3.984 -17.969 9.125 1 92.19 79 LYS B N 1
ATOM 2032 C CA . LYS B 1 79 ? 3.902 -17.094 10.289 1 92.19 79 LYS B CA 1
ATOM 2033 C C . LYS B 1 79 ? 3.363 -15.719 9.898 1 92.19 79 LYS B C 1
ATOM 2035 O O . LYS B 1 79 ? 4.008 -14.984 9.148 1 92.19 79 LYS B O 1
ATOM 2040 N N . ILE B 1 80 ? 2.189 -15.445 10.43 1 94.19 80 ILE B N 1
ATOM 2041 C CA . ILE B 1 80 ? 1.596 -14.133 10.195 1 94.19 80 ILE B CA 1
ATOM 2042 C C . ILE B 1 80 ? 2.162 -13.117 11.188 1 94.19 80 ILE B C 1
ATOM 2044 O O . ILE B 1 80 ? 1.976 -13.258 12.398 1 94.19 80 ILE B O 1
ATOM 2048 N N . THR B 1 81 ? 2.881 -12.18 10.703 1 93 81 THR B N 1
ATOM 2049 C CA . THR B 1 81 ? 3.504 -11.18 11.57 1 93 81 THR B CA 1
ATOM 2050 C C . THR B 1 81 ? 2.631 -9.938 11.68 1 93 81 THR B C 1
ATOM 2052 O O . THR B 1 81 ? 2.752 -9.164 12.633 1 93 81 THR B O 1
ATOM 2055 N N . GLN B 1 82 ? 1.872 -9.672 10.75 1 94.69 82 GLN B N 1
ATOM 2056 C CA . GLN B 1 82 ? 0.789 -8.695 10.773 1 94.69 82 GLN B CA 1
ATOM 2057 C C . GLN B 1 82 ? -0.515 -9.305 10.266 1 94.69 82 GLN B C 1
ATOM 2059 O O . GLN B 1 82 ? -0.648 -9.609 9.078 1 94.69 82 GLN B O 1
ATOM 2064 N N . ASP B 1 83 ? -1.434 -9.367 11.203 1 96.06 83 ASP B N 1
ATOM 2065 C CA . ASP B 1 83 ? -2.691 -10.031 10.867 1 96.06 83 ASP B CA 1
ATOM 2066 C C . ASP B 1 83 ? -3.783 -9.016 10.555 1 96.06 83 ASP B C 1
ATOM 2068 O O . ASP B 1 83 ? -3.631 -7.824 10.828 1 96.06 83 ASP B O 1
ATOM 2072 N N . ILE B 1 84 ? -4.848 -9.5 9.906 1 97.06 84 ILE B N 1
ATOM 2073 C CA . ILE B 1 84 ? -6.031 -8.68 9.695 1 97.06 84 ILE B CA 1
ATOM 2074 C C . ILE B 1 84 ? -6.828 -8.578 10.992 1 97.06 84 ILE B C 1
ATOM 2076 O O . ILE B 1 84 ? -6.762 -9.477 11.836 1 97.06 84 ILE B O 1
ATOM 2080 N N . LYS B 1 85 ? -7.57 -7.516 11.117 1 93.44 85 LYS B N 1
ATOM 2081 C CA . LYS B 1 85 ? -8.312 -7.273 12.352 1 93.44 85 LYS B CA 1
ATOM 2082 C C . LYS B 1 85 ? -9.781 -7.66 12.203 1 93.44 85 LYS B C 1
ATOM 2084 O O . LYS B 1 85 ? -10.43 -8.047 13.172 1 93.44 85 LYS B O 1
ATOM 2089 N N . SER B 1 86 ? -10.258 -7.613 11.047 1 94.88 86 SER B N 1
ATOM 2090 C CA . SER B 1 86 ? -11.68 -7.816 10.797 1 94.88 86 SER B CA 1
ATOM 2091 C C . SER B 1 86 ? -12.062 -9.281 10.984 1 94.88 86 SER B C 1
ATOM 2093 O O . SER B 1 86 ? -11.273 -10.18 10.695 1 94.88 86 SER B O 1
ATOM 2095 N N . ASP B 1 87 ? -13.266 -9.492 11.492 1 96.44 87 ASP B N 1
ATOM 2096 C CA . ASP B 1 87 ? -13.898 -10.805 11.422 1 96.44 87 ASP B CA 1
ATOM 2097 C C . ASP B 1 87 ? -14.289 -11.156 9.992 1 96.44 87 ASP B C 1
ATOM 2099 O O . ASP B 1 87 ? -15.102 -10.461 9.375 1 96.44 87 ASP B O 1
ATOM 2103 N N . VAL B 1 88 ? -13.734 -12.234 9.5 1 98.38 88 VAL B N 1
ATOM 2104 C CA . VAL B 1 88 ? -13.938 -12.57 8.094 1 98.38 88 VAL B CA 1
ATOM 2105 C C . VAL B 1 88 ? -15.164 -13.461 7.941 1 98.38 88 VAL B C 1
ATOM 2107 O O . VAL B 1 88 ? -15.516 -13.859 6.828 1 98.38 88 VAL B O 1
ATOM 2110 N N . THR B 1 89 ? -15.812 -13.805 9.023 1 98.19 89 THR B N 1
ATOM 2111 C CA . THR B 1 89 ? -16.938 -14.727 8.984 1 98.19 89 THR B CA 1
ATOM 2112 C C . THR B 1 89 ? -18 -14.242 7.992 1 98.19 89 THR B C 1
ATOM 2114 O O . THR B 1 89 ? -18.469 -13.109 8.086 1 98.19 89 THR B O 1
ATOM 2117 N N . ASN B 1 90 ? -18.344 -15.078 7.043 1 97.56 90 ASN B N 1
ATOM 2118 C CA . ASN B 1 90 ? -19.375 -14.891 6.035 1 97.56 90 ASN B CA 1
ATOM 2119 C C . ASN B 1 90 ? -19.078 -13.688 5.145 1 97.56 90 ASN B C 1
ATOM 2121 O O . ASN B 1 90 ? -20 -13.078 4.59 1 97.56 90 ASN B O 1
ATOM 2125 N N . ARG B 1 91 ? -17.844 -13.242 5.039 1 98.19 91 ARG B N 1
ATOM 2126 C CA . ARG B 1 91 ? -17.406 -12.203 4.117 1 98.19 91 ARG B CA 1
ATOM 2127 C C . ARG B 1 91 ? -16.438 -12.766 3.082 1 98.19 91 ARG B C 1
ATOM 2129 O O . ARG B 1 91 ? -15.617 -13.633 3.395 1 98.19 91 ARG B O 1
ATOM 2136 N N . PRO B 1 92 ? -16.562 -12.32 1.789 1 98.81 92 PRO B N 1
ATOM 2137 C CA . PRO B 1 92 ? -15.516 -12.703 0.839 1 98.81 92 PRO B CA 1
ATOM 2138 C C . PRO B 1 92 ? -14.156 -12.086 1.182 1 98.81 92 PRO B C 1
ATOM 2140 O O . PRO B 1 92 ? -14.094 -10.938 1.621 1 98.81 92 PRO B O 1
ATOM 2143 N N . VAL B 1 93 ? -13.141 -12.859 1.071 1 98.88 93 VAL B N 1
ATOM 2144 C CA . VAL B 1 93 ? -11.766 -12.406 1.24 1 98.88 93 VAL B CA 1
ATOM 2145 C C . VAL B 1 93 ? -11.023 -12.492 -0.091 1 98.88 93 VAL B C 1
ATOM 2147 O O . VAL B 1 93 ? -11.078 -13.523 -0.768 1 98.88 93 VAL B O 1
ATOM 2150 N N . ILE B 1 94 ? -10.445 -11.422 -0.521 1 98.94 94 ILE B N 1
ATOM 2151 C CA . ILE B 1 94 ? -9.641 -11.391 -1.738 1 98.94 94 ILE B CA 1
ATOM 2152 C C . ILE B 1 94 ? -8.195 -11.039 -1.393 1 98.94 94 ILE B C 1
ATOM 2154 O O . ILE B 1 94 ? -7.895 -9.906 -1.025 1 98.94 94 ILE B O 1
ATOM 2158 N N . PHE B 1 95 ? -7.293 -12.016 -1.504 1 98.88 95 PHE B N 1
ATOM 2159 C CA . PHE B 1 95 ? -5.863 -11.742 -1.375 1 98.88 95 PHE B CA 1
ATOM 2160 C C . PHE B 1 95 ? -5.324 -11.078 -2.635 1 98.88 95 PHE B C 1
ATOM 2162 O O . PHE B 1 95 ? -5.684 -11.469 -3.75 1 98.88 95 PHE B O 1
ATOM 2169 N N . MET B 1 96 ? -4.484 -10.07 -2.473 1 98.88 96 MET B N 1
ATOM 2170 C CA . MET B 1 96 ? -3.752 -9.477 -3.586 1 98.88 96 MET B CA 1
ATOM 2171 C C . MET B 1 96 ? -2.248 -9.664 -3.414 1 98.88 96 MET B C 1
ATOM 2173 O O . MET B 1 96 ? -1.695 -9.352 -2.359 1 98.88 96 MET B O 1
ATOM 2177 N N . GLU B 1 97 ? -1.593 -10.195 -4.43 1 98.25 97 GLU B N 1
ATOM 2178 C CA . GLU B 1 97 ? -0.189 -10.594 -4.402 1 98.25 97 GLU B CA 1
ATOM 2179 C C . GLU B 1 97 ? 0.559 -10.078 -5.625 1 98.25 97 GLU B C 1
ATOM 2181 O O . GLU B 1 97 ? -0.029 -9.914 -6.699 1 98.25 97 GLU B O 1
ATOM 2186 N N . ASP B 1 98 ? 1.829 -9.789 -5.426 1 98.12 98 ASP B N 1
ATOM 2187 C CA . ASP B 1 98 ? 2.623 -9.352 -6.566 1 98.12 98 ASP B CA 1
ATOM 2188 C C . ASP B 1 98 ? 2.912 -10.516 -7.516 1 98.12 98 ASP B C 1
ATOM 2190 O O . ASP B 1 98 ? 2.652 -10.422 -8.719 1 98.12 98 ASP B O 1
ATOM 2194 N N . ILE B 1 99 ? 3.424 -11.641 -6.934 1 98.38 99 ILE B N 1
ATOM 2195 C CA . ILE B 1 99 ? 3.797 -12.766 -7.789 1 98.38 99 ILE B CA 1
ATOM 2196 C C . ILE B 1 99 ? 3.541 -14.078 -7.055 1 98.38 99 ILE B C 1
ATOM 2198 O O . ILE B 1 99 ? 3.848 -14.203 -5.867 1 98.38 99 ILE B O 1
ATOM 2202 N N . ILE B 1 100 ? 2.916 -15.031 -7.715 1 97 100 ILE B N 1
ATOM 2203 C CA . ILE B 1 100 ? 2.828 -16.391 -7.199 1 97 100 ILE B CA 1
ATOM 2204 C C . ILE B 1 100 ? 3.996 -17.219 -7.727 1 97 100 ILE B C 1
ATOM 2206 O O . ILE B 1 100 ? 4.031 -17.578 -8.906 1 97 100 ILE B O 1
ATOM 2210 N N . ASP B 1 101 ? 4.812 -17.531 -6.824 1 94.88 101 ASP B N 1
ATOM 2211 C CA . ASP B 1 101 ? 5.988 -18.328 -7.145 1 94.88 101 ASP B CA 1
ATOM 2212 C C . ASP B 1 101 ? 5.773 -19.797 -6.773 1 94.88 101 ASP B C 1
ATOM 2214 O O . ASP B 1 101 ? 5.199 -20.562 -7.551 1 94.88 101 ASP B O 1
ATOM 2218 N N . THR B 1 102 ? 6.125 -20.156 -5.559 1 92.81 102 THR B N 1
ATOM 2219 C CA . THR B 1 102 ? 5.945 -21.531 -5.121 1 92.81 102 THR B CA 1
ATOM 2220 C C . THR B 1 102 ? 4.48 -21.812 -4.797 1 92.81 102 THR B C 1
ATOM 2222 O O . THR B 1 102 ? 4.035 -22.953 -4.848 1 92.81 102 THR B O 1
ATOM 2225 N N . GLY B 1 103 ? 3.787 -20.844 -4.438 1 93.75 103 GLY B N 1
ATOM 2226 C CA . GLY B 1 103 ? 2.373 -20.969 -4.121 1 93.75 103 GLY B CA 1
ATOM 2227 C C . GLY B 1 103 ? 2.109 -21.297 -2.668 1 93.75 103 GLY B C 1
ATOM 2228 O O . GLY B 1 103 ? 0.97 -21.234 -2.203 1 93.75 103 GLY B O 1
ATOM 2229 N N . ARG B 1 104 ? 3.125 -21.578 -1.856 1 92.75 104 ARG B N 1
ATOM 2230 C CA . ARG B 1 104 ? 2.984 -22.094 -0.495 1 92.75 104 ARG B CA 1
ATOM 2231 C C . ARG B 1 104 ? 2.33 -21.047 0.412 1 92.75 104 ARG B C 1
ATOM 2233 O O . ARG B 1 104 ? 1.408 -21.375 1.164 1 92.75 104 ARG B O 1
ATOM 2240 N N . THR B 1 105 ? 2.783 -19.828 0.347 1 93.12 105 THR B N 1
ATOM 2241 C CA . THR B 1 105 ? 2.312 -18.781 1.242 1 93.12 105 THR B CA 1
ATOM 2242 C C . THR B 1 105 ? 0.817 -18.547 1.057 1 93.12 105 THR B C 1
ATOM 2244 O O . THR B 1 105 ? 0.053 -18.578 2.023 1 93.12 105 THR B O 1
ATOM 2247 N N . LEU B 1 106 ? 0.399 -18.406 -0.17 1 95.62 106 LEU B N 1
ATOM 2248 C CA . LEU B 1 106 ? -0.994 -18.062 -0.433 1 95.62 106 LEU B CA 1
ATOM 2249 C C . LEU B 1 106 ? -1.909 -19.25 -0.161 1 95.62 106 LEU B C 1
ATOM 2251 O O . LEU B 1 106 ? -3.059 -19.078 0.251 1 95.62 106 LEU B O 1
ATOM 2255 N N . GLN B 1 107 ? -1.392 -20.406 -0.399 1 95.44 107 GLN B N 1
ATOM 2256 C CA . GLN B 1 107 ? -2.178 -21.578 -0.036 1 95.44 107 GLN B CA 1
ATOM 2257 C C . GLN B 1 107 ? -2.475 -21.609 1.46 1 95.44 107 GLN B C 1
ATOM 2259 O O . GLN B 1 107 ? -3.627 -21.781 1.866 1 95.44 107 GLN B O 1
ATOM 2264 N N . ALA B 1 108 ? -1.415 -21.453 2.244 1 94.69 108 ALA B N 1
ATOM 2265 C CA . ALA B 1 108 ? -1.558 -21.453 3.697 1 94.69 108 ALA B CA 1
ATOM 2266 C C . ALA B 1 108 ? -2.482 -20.328 4.164 1 94.69 108 ALA B C 1
ATOM 2268 O O . ALA B 1 108 ? -3.369 -20.547 4.992 1 94.69 108 ALA B O 1
ATOM 2269 N N . LEU B 1 109 ? -2.318 -19.125 3.635 1 97.12 109 LEU B N 1
ATOM 2270 C CA . LEU B 1 109 ? -3.141 -17.984 4.02 1 97.12 109 LEU B CA 1
ATOM 2271 C C . LEU B 1 109 ? -4.602 -18.219 3.643 1 97.12 109 LEU B C 1
ATOM 2273 O O . LEU B 1 109 ? -5.504 -17.875 4.402 1 97.12 109 LEU B O 1
ATOM 2277 N N . SER B 1 110 ? -4.797 -18.734 2.469 1 97.56 110 SER B N 1
ATOM 2278 C CA . SER B 1 110 ? -6.16 -19.016 2.021 1 97.56 110 SER B CA 1
ATOM 2279 C C . SER B 1 110 ? -6.855 -20 2.955 1 97.56 110 SER B C 1
ATOM 2281 O O . SER B 1 110 ? -8.023 -19.812 3.309 1 97.56 110 SER B O 1
ATOM 2283 N N . GLU B 1 111 ? -6.164 -21.031 3.355 1 96.69 111 GLU B N 1
ATOM 2284 C CA . GLU B 1 111 ? -6.715 -22.031 4.27 1 96.69 111 GLU B CA 1
ATOM 2285 C C . GLU B 1 111 ? -7.062 -21.406 5.617 1 96.69 111 GLU B C 1
ATOM 2287 O O . GLU B 1 111 ? -8.109 -21.719 6.195 1 96.69 111 GLU B O 1
ATOM 2292 N N . ILE B 1 112 ? -6.18 -20.578 6.117 1 97.06 112 ILE B N 1
ATOM 2293 C CA . ILE B 1 112 ? -6.406 -19.906 7.391 1 97.06 112 ILE B CA 1
ATOM 2294 C C . ILE B 1 112 ? -7.695 -19.094 7.32 1 97.06 112 ILE B C 1
ATOM 2296 O O . ILE B 1 112 ? -8.508 -19.141 8.25 1 97.06 112 ILE B O 1
ATOM 2300 N N . MET B 1 113 ? -7.918 -18.344 6.191 1 98.38 113 MET B N 1
ATOM 2301 C CA . MET B 1 113 ? -9.117 -17.516 6.062 1 98.38 113 MET B CA 1
ATOM 2302 C C . MET B 1 113 ? -10.367 -18.391 5.988 1 98.38 113 MET B C 1
ATOM 2304 O O . MET B 1 113 ? -11.414 -18.031 6.531 1 98.38 113 MET B O 1
ATOM 2308 N N . LYS B 1 114 ? -10.258 -19.5 5.301 1 98.31 114 LYS B N 1
ATOM 2309 C CA . LYS B 1 114 ? -11.375 -20.453 5.25 1 98.31 114 LYS B CA 1
ATOM 2310 C C . LYS B 1 114 ? -11.711 -20.969 6.645 1 98.31 114 LYS B C 1
ATOM 2312 O O . LYS B 1 114 ? -12.883 -21.031 7.02 1 98.31 114 LYS B O 1
ATOM 2317 N N . GLU B 1 115 ? -10.719 -21.312 7.355 1 97.94 115 GLU B N 1
ATOM 2318 C CA . GLU B 1 115 ? -10.906 -21.828 8.711 1 97.94 115 GLU B CA 1
ATOM 2319 C C . GLU B 1 115 ? -11.539 -20.781 9.617 1 97.94 115 GLU B C 1
ATOM 2321 O O . GLU B 1 115 ? -12.289 -21.109 10.531 1 97.94 115 GLU B O 1
ATOM 2326 N N . ARG B 1 116 ? -11.25 -19.562 9.344 1 98 116 ARG B N 1
ATOM 2327 C CA . ARG B 1 116 ? -11.789 -18.469 10.141 1 98 116 ARG B CA 1
ATOM 2328 C C . ARG B 1 116 ? -13.234 -18.172 9.773 1 98 116 ARG B C 1
ATOM 2330 O O . ARG B 1 116 ? -13.898 -17.344 10.414 1 98 116 ARG B O 1
ATOM 2337 N N . GLY B 1 117 ? -13.719 -18.781 8.688 1 98.56 117 GLY B N 1
ATOM 2338 C CA . GLY B 1 117 ? -15.141 -18.688 8.391 1 98.56 117 GLY B CA 1
ATOM 2339 C C . GLY B 1 117 ? -15.453 -17.781 7.211 1 98.56 117 GLY B C 1
ATOM 2340 O O . GLY B 1 117 ? -16.594 -17.375 7.023 1 98.56 117 GLY B O 1
ATOM 2341 N N . ALA B 1 118 ? -14.477 -17.469 6.375 1 98.75 118 ALA B N 1
ATOM 2342 C CA . ALA B 1 118 ? -14.695 -16.641 5.195 1 98.75 118 ALA B CA 1
ATOM 2343 C C . ALA B 1 118 ? -15.75 -17.25 4.277 1 98.75 118 ALA B C 1
ATOM 2345 O O . ALA B 1 118 ? -15.781 -18.469 4.102 1 98.75 118 ALA B O 1
ATOM 2346 N N . LYS B 1 119 ? -16.609 -16.438 3.707 1 98.62 119 LYS B N 1
ATOM 2347 C CA . LYS B 1 119 ? -17.594 -16.875 2.73 1 98.62 119 LYS B CA 1
ATOM 2348 C C . LYS B 1 119 ? -16.922 -17.484 1.501 1 98.62 119 LYS B C 1
ATOM 2350 O O . LYS B 1 119 ? -17.391 -18.484 0.958 1 98.62 119 LYS B O 1
ATOM 2355 N N . SER B 1 120 ? -15.938 -16.875 1.052 1 98.69 120 SER B N 1
ATOM 2356 C CA . SER B 1 120 ? -15.07 -17.281 -0.051 1 98.69 120 SER B CA 1
ATOM 2357 C C . SER B 1 120 ? -13.68 -16.688 0.088 1 98.69 120 SER B C 1
ATOM 2359 O O . SER B 1 120 ? -13.492 -15.695 0.794 1 98.69 120 SER B O 1
ATOM 2361 N N . VAL B 1 121 ? -12.742 -17.344 -0.475 1 98.81 121 VAL B N 1
ATOM 2362 C CA . VAL B 1 121 ? -11.375 -16.844 -0.541 1 98.81 121 VAL B CA 1
ATOM 2363 C C . VAL B 1 121 ? -10.875 -16.891 -1.981 1 98.81 121 VAL B C 1
ATOM 2365 O O . VAL B 1 121 ? -10.914 -17.953 -2.619 1 98.81 121 VAL B O 1
ATOM 2368 N N . GLU B 1 122 ? -10.453 -15.758 -2.494 1 98.88 122 GLU B N 1
ATOM 2369 C CA . GLU B 1 122 ? -9.875 -15.68 -3.834 1 98.88 122 GLU B CA 1
ATOM 2370 C C . GLU B 1 122 ? -8.523 -14.977 -3.816 1 98.88 122 GLU B C 1
ATOM 2372 O O . GLU B 1 122 ? -8.242 -14.18 -2.916 1 98.88 122 GLU B O 1
ATOM 2377 N N . VAL B 1 123 ? -7.766 -15.297 -4.816 1 98.75 123 VAL B N 1
ATOM 2378 C CA . VAL B 1 123 ? -6.434 -14.719 -4.945 1 98.75 123 VAL B CA 1
ATOM 2379 C C . VAL B 1 123 ? -6.297 -14.023 -6.297 1 98.75 123 VAL B C 1
ATOM 2381 O O . VAL B 1 123 ? -6.578 -14.625 -7.34 1 98.75 123 VAL B O 1
ATOM 2384 N N . VAL B 1 124 ? -5.914 -12.75 -6.242 1 98.88 124 VAL B N 1
ATOM 2385 C CA . VAL B 1 124 ? -5.594 -11.938 -7.41 1 98.88 124 VAL B CA 1
ATOM 2386 C C . VAL B 1 124 ? -4.109 -11.578 -7.395 1 98.88 124 VAL B C 1
ATOM 2388 O O . VAL B 1 124 ? -3.631 -10.93 -6.465 1 98.88 124 VAL B O 1
ATOM 2391 N N . ALA B 1 125 ? -3.396 -12.031 -8.375 1 98.75 125 ALA B N 1
ATOM 2392 C CA . ALA B 1 125 ? -1.963 -11.758 -8.43 1 98.75 125 ALA B CA 1
ATOM 2393 C C . ALA B 1 125 ? -1.596 -11 -9.703 1 98.75 125 ALA B C 1
ATOM 2395 O O . ALA B 1 125 ? -2.23 -11.18 -10.742 1 98.75 125 ALA B O 1
ATOM 2396 N N . MET B 1 126 ? -0.561 -10.148 -9.586 1 98.69 126 MET B N 1
ATOM 2397 C CA . MET B 1 126 ? -0.089 -9.477 -10.797 1 98.69 126 MET B CA 1
ATOM 2398 C C . MET B 1 126 ? 0.627 -10.461 -11.711 1 98.69 126 MET B C 1
ATOM 2400 O O . MET B 1 126 ? 0.391 -10.469 -12.922 1 98.69 126 MET B O 1
ATOM 2404 N N . LEU B 1 127 ? 1.469 -11.281 -11.141 1 98.81 127 LEU B N 1
ATOM 2405 C CA . LEU B 1 127 ? 2.271 -12.195 -11.938 1 98.81 127 LEU B CA 1
ATOM 2406 C C . LEU B 1 127 ? 2.08 -13.633 -11.477 1 98.81 127 LEU B C 1
ATOM 2408 O O . LEU B 1 127 ? 1.916 -13.891 -10.281 1 98.81 127 LEU B O 1
ATOM 2412 N N . ASP B 1 128 ? 2.074 -14.539 -12.375 1 98.31 128 ASP B N 1
ATOM 2413 C CA . ASP B 1 128 ? 2.084 -15.977 -12.156 1 98.31 128 ASP B CA 1
ATOM 2414 C C . ASP B 1 128 ? 3.336 -16.609 -12.758 1 98.31 128 ASP B C 1
ATOM 2416 O O . ASP B 1 128 ? 3.615 -16.453 -13.945 1 98.31 128 ASP B O 1
ATOM 2420 N N . LYS B 1 129 ? 4.164 -17.25 -11.867 1 97.31 129 LYS B N 1
ATOM 2421 C CA . LYS B 1 129 ? 5.395 -17.922 -12.289 1 97.31 129 LYS B CA 1
ATOM 2422 C C . LYS B 1 129 ? 5.262 -19.438 -12.156 1 97.31 129 LYS B C 1
ATOM 2424 O O . LYS B 1 129 ? 5.789 -20.031 -11.219 1 97.31 129 LYS B O 1
ATOM 2429 N N . PRO B 1 130 ? 4.664 -20.031 -13.164 1 95.62 130 PRO B N 1
ATOM 2430 C CA . PRO B 1 130 ? 4.262 -21.438 -13.039 1 95.62 130 PRO B CA 1
ATOM 2431 C C . PRO B 1 130 ? 5.457 -22.375 -12.883 1 95.62 130 PRO B C 1
ATOM 2433 O O . PRO B 1 130 ? 5.344 -23.406 -12.227 1 95.62 130 PRO B O 1
ATOM 2436 N N . GLU B 1 131 ? 6.539 -22.078 -13.414 1 95.75 131 GLU B N 1
ATOM 2437 C CA . GLU B 1 131 ? 7.684 -22.984 -13.445 1 95.75 131 GLU B CA 1
ATOM 2438 C C . GLU B 1 131 ? 8.219 -23.25 -12.039 1 95.75 131 GLU B C 1
ATOM 2440 O O . GLU B 1 131 ? 8.891 -24.25 -11.797 1 95.75 131 GLU B O 1
ATOM 2445 N N . THR B 1 132 ? 7.922 -22.344 -11.164 1 94.69 132 THR B N 1
ATOM 2446 C CA . THR B 1 132 ? 8.477 -22.469 -9.82 1 94.69 132 THR B CA 1
ATOM 2447 C C . THR B 1 132 ? 7.422 -22.969 -8.844 1 94.69 132 THR B C 1
ATOM 2449 O O . THR B 1 132 ? 7.672 -23.047 -7.637 1 94.69 132 THR B O 1
ATOM 2452 N N . ARG B 1 133 ? 6.297 -23.312 -9.391 1 94.56 133 ARG B N 1
ATOM 2453 C CA . ARG B 1 133 ? 5.191 -23.781 -8.562 1 94.56 133 ARG B CA 1
ATOM 2454 C C . ARG B 1 133 ? 5.527 -25.125 -7.93 1 94.56 133 ARG B C 1
ATOM 2456 O O . ARG B 1 133 ? 6.012 -26.047 -8.609 1 94.56 133 ARG B O 1
ATOM 2463 N N . VAL B 1 134 ? 5.234 -25.25 -6.59 1 93.12 134 VAL B N 1
ATOM 2464 C CA . VAL B 1 134 ? 5.613 -26.484 -5.934 1 93.12 134 VAL B CA 1
ATOM 2465 C C . VAL B 1 134 ? 4.387 -27.125 -5.273 1 93.12 134 VAL B C 1
ATOM 2467 O O . VAL B 1 134 ? 4.441 -28.266 -4.809 1 93.12 134 VAL B O 1
ATOM 2470 N N . VAL B 1 135 ? 3.332 -26.375 -5.176 1 93.06 135 VAL B N 1
ATOM 2471 C CA . VAL B 1 135 ? 2.076 -26.891 -4.652 1 93.06 135 VAL B CA 1
ATOM 2472 C C . VAL B 1 135 ? 0.959 -26.672 -5.672 1 93.06 135 VAL B C 1
ATOM 2474 O O . VAL B 1 135 ? 1.062 -25.797 -6.539 1 93.06 135 VAL B O 1
ATOM 2477 N N . ASP B 1 136 ? -0.04 -27.469 -5.539 1 94.38 136 ASP B N 1
ATOM 2478 C CA . ASP B 1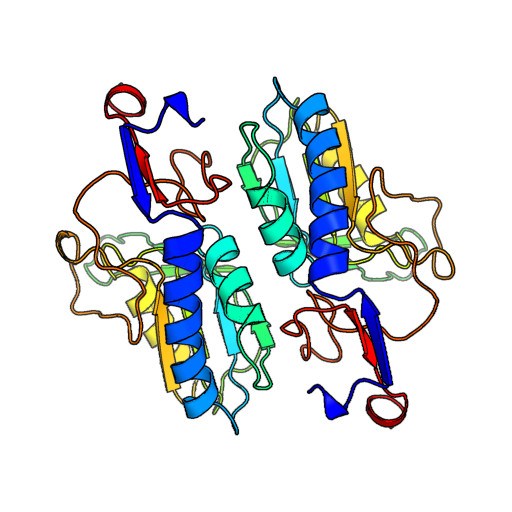 136 ? -1.179 -27.312 -6.438 1 94.38 136 ASP B CA 1
ATOM 2479 C C . ASP B 1 136 ? -2.045 -26.125 -6.02 1 94.38 136 ASP B C 1
ATOM 2481 O O . ASP B 1 136 ? -3.127 -26.312 -5.453 1 94.38 136 ASP B O 1
ATOM 2485 N N . PHE B 1 137 ? -1.585 -24.984 -6.297 1 94.56 137 PHE B N 1
ATOM 2486 C CA . PHE B 1 137 ? -2.244 -23.734 -5.973 1 94.56 137 PHE B CA 1
ATOM 2487 C C . PHE B 1 137 ? -2.201 -22.781 -7.16 1 94.56 137 PHE B C 1
ATOM 2489 O O . PHE B 1 137 ? -1.172 -22.656 -7.828 1 94.56 137 PHE B O 1
ATOM 2496 N N . HIS B 1 138 ? -3.35 -22.219 -7.434 1 94.69 138 HIS B N 1
ATOM 2497 C CA . HIS B 1 138 ? -3.469 -21.281 -8.555 1 94.69 138 HIS B CA 1
ATOM 2498 C C . HIS B 1 138 ? -4.258 -20.047 -8.156 1 94.69 138 HIS B C 1
ATOM 2500 O O . HIS B 1 138 ? -5.23 -20.125 -7.402 1 94.69 138 HIS B O 1
ATOM 2506 N N . ALA B 1 139 ? -3.826 -18.938 -8.688 1 96.31 139 ALA B N 1
ATOM 2507 C CA . ALA B 1 139 ? -4.602 -17.719 -8.492 1 96.31 139 ALA B CA 1
ATOM 2508 C C . ALA B 1 139 ? -5.949 -17.812 -9.203 1 96.31 139 ALA B C 1
ATOM 2510 O O . ALA B 1 139 ? -6.07 -18.469 -10.234 1 96.31 139 ALA B O 1
ATOM 2511 N N . ASP B 1 140 ? -6.883 -17.203 -8.609 1 98 140 ASP B N 1
ATOM 2512 C CA . ASP B 1 140 ? -8.172 -17.094 -9.289 1 98 140 ASP B CA 1
ATOM 2513 C C . ASP B 1 140 ? -8.086 -16.125 -10.461 1 98 140 ASP B C 1
ATOM 2515 O O . ASP B 1 140 ? -8.727 -16.328 -11.492 1 98 140 ASP B O 1
ATOM 2519 N N . TYR B 1 141 ? -7.348 -15.047 -10.305 1 98 141 TYR B N 1
ATOM 2520 C CA . TYR B 1 141 ? -7.02 -14.062 -11.336 1 98 141 TYR B CA 1
ATOM 2521 C C . TYR B 1 141 ? -5.531 -13.734 -11.32 1 98 141 TYR B C 1
ATOM 2523 O O . TYR B 1 141 ? -4.926 -13.633 -10.258 1 98 141 TYR B O 1
ATOM 2531 N N . TYR B 1 142 ? -4.996 -13.594 -12.508 1 98.25 142 TYR B N 1
ATOM 2532 C CA . TYR B 1 142 ? -3.629 -13.094 -12.594 1 98.25 142 TYR B CA 1
ATOM 2533 C C . TYR B 1 142 ? -3.449 -12.188 -13.805 1 98.25 142 TYR B C 1
ATOM 2535 O O . TYR B 1 142 ? -4.223 -12.266 -14.758 1 98.25 142 TYR B O 1
ATOM 2543 N N . GLY B 1 143 ? -2.482 -11.312 -13.719 1 98.56 143 GLY B N 1
ATOM 2544 C CA . GLY B 1 143 ? -2.199 -10.422 -14.836 1 98.56 143 GLY B CA 1
ATOM 2545 C C . GLY B 1 143 ? -1.461 -11.109 -15.969 1 98.56 143 GLY B C 1
ATOM 2546 O O . GLY B 1 143 ? -2.01 -11.273 -17.062 1 98.56 143 GLY B O 1
ATOM 2547 N N . PHE B 1 144 ? -0.228 -11.641 -15.602 1 98.75 144 PHE B N 1
ATOM 2548 C CA . PHE B 1 144 ? 0.639 -12.203 -16.641 1 98.75 144 PHE B CA 1
ATOM 2549 C C . PHE B 1 144 ? 1.331 -13.461 -16.141 1 98.75 144 PHE B C 1
ATOM 2551 O O . PHE B 1 144 ? 1.744 -13.539 -14.977 1 98.75 144 PHE B O 1
ATOM 2558 N N . LYS B 1 145 ? 1.41 -14.43 -17 1 98.25 145 LYS B N 1
ATOM 2559 C CA . LYS B 1 145 ? 2.379 -15.5 -16.797 1 98.25 145 LYS B CA 1
ATOM 2560 C C . LYS B 1 145 ? 3.791 -15.047 -17.156 1 98.25 145 LYS B C 1
ATOM 2562 O O . LYS B 1 145 ? 3.996 -14.375 -18.172 1 98.25 145 LYS B O 1
ATOM 2567 N N . VAL B 1 146 ? 4.715 -15.375 -16.266 1 98.44 146 VAL B N 1
ATOM 2568 C CA . VAL B 1 146 ? 6.062 -14.844 -16.469 1 98.44 146 VAL B CA 1
ATOM 2569 C C . VAL B 1 146 ? 7.066 -15.992 -16.516 1 98.44 146 VAL B C 1
ATOM 2571 O O . VAL B 1 146 ? 6.832 -17.047 -15.922 1 98.44 146 VAL B O 1
ATOM 2574 N N . PRO B 1 147 ? 8.188 -15.781 -17.219 1 96.56 147 PRO B N 1
ATOM 2575 C CA . PRO B 1 147 ? 9.242 -16.797 -17.266 1 96.56 147 PRO B CA 1
ATOM 2576 C C . PRO B 1 147 ? 10.008 -16.906 -15.953 1 96.56 147 PRO B C 1
ATOM 2578 O O . PRO B 1 147 ? 9.859 -16.062 -15.07 1 96.56 147 PRO B O 1
ATOM 2581 N N . ASN B 1 148 ? 10.773 -17.953 -15.875 1 96.69 148 ASN B N 1
ATOM 2582 C CA . ASN B 1 148 ? 11.609 -18.172 -14.695 1 96.69 148 ASN B CA 1
ATOM 2583 C C . ASN B 1 148 ? 12.859 -17.297 -14.734 1 96.69 148 ASN B C 1
ATOM 2585 O O . ASN B 1 148 ? 13.977 -17.812 -14.859 1 96.69 148 ASN B O 1
ATOM 2589 N N . GLU B 1 149 ? 12.727 -16.047 -14.68 1 97.12 149 GLU B N 1
ATOM 2590 C CA . GLU B 1 149 ? 13.766 -15.031 -14.594 1 97.12 149 GLU B CA 1
ATOM 2591 C C . GLU B 1 149 ? 13.711 -14.289 -13.258 1 97.12 149 GLU B C 1
ATOM 2593 O O . GLU B 1 149 ? 12.742 -14.422 -12.508 1 97.12 149 GLU B O 1
ATOM 2598 N N . PHE B 1 150 ? 14.844 -13.672 -12.953 1 97.38 150 PHE B N 1
ATOM 2599 C CA . PHE B 1 150 ? 14.859 -12.836 -11.758 1 97.38 150 PHE B CA 1
ATOM 2600 C C . PHE B 1 150 ? 14.203 -11.484 -12.031 1 97.38 150 PHE B C 1
ATOM 2602 O O . PHE B 1 150 ? 14.781 -10.633 -12.695 1 97.38 150 PHE B O 1
ATOM 2609 N N . LEU B 1 151 ? 13.016 -11.297 -11.492 1 98.56 151 LEU B N 1
ATOM 2610 C CA . LEU B 1 151 ? 12.195 -10.133 -11.82 1 98.56 151 LEU B CA 1
ATOM 2611 C C . LEU B 1 151 ? 12.219 -9.117 -10.688 1 98.56 151 LEU B C 1
ATOM 2613 O O . LEU B 1 151 ? 12.242 -9.484 -9.508 1 98.56 151 LEU B O 1
ATOM 2617 N N . VAL B 1 152 ? 12.227 -7.836 -11.008 1 98.75 152 VAL B N 1
ATOM 2618 C CA . VAL B 1 152 ? 12.102 -6.734 -10.062 1 98.75 152 VAL B CA 1
ATOM 2619 C C . VAL B 1 152 ? 11.148 -5.68 -10.617 1 98.75 152 VAL B C 1
ATOM 2621 O O . VAL B 1 152 ? 10.781 -5.723 -11.789 1 98.75 152 VAL B O 1
ATOM 2624 N N . GLY B 1 153 ? 10.719 -4.77 -9.68 1 98.69 153 GLY B N 1
ATOM 2625 C CA . GLY B 1 153 ? 9.867 -3.66 -10.086 1 98.69 153 GLY B CA 1
ATOM 2626 C C . GLY B 1 153 ? 8.398 -3.895 -9.781 1 98.69 153 GLY B C 1
ATOM 2627 O O . GLY B 1 153 ? 7.969 -5.035 -9.594 1 98.69 153 GLY B O 1
ATOM 2628 N N . TYR B 1 154 ? 7.719 -2.791 -9.648 1 98.75 154 TYR B N 1
ATOM 2629 C CA . TYR B 1 154 ? 6.277 -2.793 -9.414 1 98.75 154 TYR B CA 1
ATOM 2630 C C . TYR B 1 154 ? 5.926 -3.623 -8.188 1 98.75 154 TYR B C 1
ATOM 2632 O O . TYR B 1 154 ? 5.043 -4.48 -8.242 1 98.75 154 TYR B O 1
ATOM 2640 N N . GLY B 1 155 ? 6.715 -3.463 -7.176 1 98.62 155 GLY B N 1
ATOM 2641 C CA . GLY B 1 155 ? 6.504 -4.16 -5.918 1 98.62 155 GLY B CA 1
ATOM 2642 C C . GLY B 1 155 ? 7.488 -5.289 -5.684 1 98.62 155 GLY B C 1
ATOM 2643 O O . GLY B 1 155 ? 7.766 -5.652 -4.539 1 98.62 155 GLY B O 1
ATOM 2644 N N . LEU B 1 156 ? 8.039 -5.906 -6.754 1 98.56 156 LEU B N 1
ATOM 2645 C CA . LEU B 1 156 ? 9.047 -6.953 -6.637 1 98.56 156 LEU B CA 1
ATOM 2646 C C . LEU B 1 156 ? 10.406 -6.355 -6.277 1 98.56 156 LEU B C 1
ATOM 2648 O O . LEU B 1 156 ? 10.773 -5.293 -6.781 1 98.56 156 LEU B O 1
ATOM 2652 N N . ASP B 1 157 ? 11.133 -7.137 -5.449 1 98.31 157 ASP B N 1
ATOM 2653 C CA . ASP B 1 157 ? 12.367 -6.52 -4.977 1 98.31 157 ASP B CA 1
ATOM 2654 C C . ASP B 1 157 ? 13.555 -7.469 -5.137 1 98.31 157 ASP B C 1
ATOM 2656 O O . ASP B 1 157 ? 13.367 -8.664 -5.379 1 98.31 157 ASP B O 1
ATOM 2660 N N . TYR B 1 158 ? 14.742 -6.918 -5.156 1 97.75 158 TYR B N 1
ATOM 2661 C CA . TYR B 1 158 ? 16 -7.578 -4.824 1 97.75 158 TYR B CA 1
ATOM 2662 C C . TYR B 1 158 ? 16.688 -6.891 -3.65 1 97.75 158 TYR B C 1
ATOM 2664 O O . TYR B 1 158 ? 17.094 -5.73 -3.752 1 97.75 158 TYR B O 1
ATOM 2672 N N . ASN B 1 159 ? 16.75 -7.621 -2.51 1 95.56 159 ASN B N 1
ATOM 2673 C CA . ASN B 1 159 ? 17.359 -7.082 -1.3 1 95.56 159 ASN B CA 1
ATOM 2674 C C . ASN B 1 159 ? 16.688 -5.781 -0.866 1 95.56 159 ASN B C 1
ATOM 2676 O O . ASN B 1 159 ? 17.375 -4.828 -0.487 1 95.56 159 ASN B O 1
ATOM 2680 N N . GLY B 1 160 ? 15.383 -5.703 -1.029 1 96.5 160 GLY B N 1
ATOM 2681 C CA . GLY B 1 160 ? 14.602 -4.566 -0.565 1 96.5 160 GLY B CA 1
ATOM 2682 C C . GLY B 1 160 ? 14.578 -3.412 -1.549 1 96.5 160 GLY B C 1
ATOM 2683 O O . GLY B 1 160 ? 13.852 -2.438 -1.356 1 96.5 160 GLY B O 1
ATOM 2684 N N . LEU B 1 161 ? 15.328 -3.566 -2.629 1 97.5 161 LEU B N 1
ATOM 2685 C CA . LEU B 1 161 ? 15.453 -2.488 -3.604 1 97.5 161 LEU B CA 1
ATOM 2686 C C . LEU B 1 161 ? 14.602 -2.766 -4.836 1 97.5 161 LEU B C 1
ATOM 2688 O O . LEU B 1 161 ? 14.102 -3.881 -5.012 1 97.5 161 LEU B O 1
ATOM 2692 N N . TYR B 1 162 ? 14.328 -1.726 -5.633 1 98.5 162 TYR B N 1
ATOM 2693 C CA . TYR B 1 162 ? 13.766 -1.763 -6.98 1 98.5 162 TYR B CA 1
ATOM 2694 C C . TYR B 1 162 ? 12.242 -1.793 -6.93 1 98.5 162 TYR B C 1
ATOM 2696 O O . TYR B 1 162 ? 11.578 -1.727 -7.969 1 98.5 162 TYR B O 1
ATOM 2704 N N . ARG B 1 163 ? 11.633 -1.904 -5.746 1 98.62 163 ARG B N 1
ATOM 2705 C CA . ARG B 1 163 ? 10.18 -1.995 -5.68 1 98.62 163 ARG B CA 1
ATOM 2706 C C . ARG B 1 163 ? 9.523 -0.814 -6.391 1 98.62 163 ARG B C 1
ATOM 2708 O O . ARG B 1 163 ? 8.398 -0.929 -6.891 1 98.62 163 ARG B O 1
ATOM 2715 N N . ASN B 1 164 ? 10.227 0.308 -6.461 1 98.69 164 ASN B N 1
ATOM 2716 C CA . ASN B 1 164 ? 9.641 1.557 -6.934 1 98.69 164 ASN B CA 1
ATOM 2717 C C . ASN B 1 164 ? 9.742 1.688 -8.445 1 98.69 164 ASN B C 1
ATOM 2719 O O . ASN B 1 164 ? 9.25 2.662 -9.023 1 98.69 164 ASN B O 1
ATOM 2723 N N . LEU B 1 165 ? 10.375 0.733 -9.156 1 98.75 165 LEU B N 1
ATOM 2724 C CA . LEU B 1 165 ? 10.328 0.77 -10.617 1 98.75 165 LEU B CA 1
ATOM 2725 C C . LEU B 1 165 ? 8.898 0.627 -11.117 1 98.75 165 LEU B C 1
ATOM 2727 O O . LEU B 1 165 ? 8.172 -0.279 -10.695 1 98.75 165 LEU B O 1
ATOM 2731 N N . PRO B 1 166 ? 8.391 1.518 -12 1 98.56 166 PRO B N 1
ATOM 2732 C CA . PRO B 1 166 ? 6.984 1.525 -12.414 1 98.56 166 PRO B CA 1
ATOM 2733 C C . PRO B 1 166 ? 6.68 0.49 -13.492 1 98.56 166 PRO B C 1
ATOM 2735 O O . PRO B 1 166 ? 5.684 0.616 -14.211 1 98.56 166 PRO B O 1
ATOM 2738 N N . TYR B 1 167 ? 7.547 -0.486 -13.688 1 98.75 167 TYR B N 1
ATOM 2739 C CA . TYR B 1 167 ? 7.445 -1.593 -14.633 1 98.75 167 TYR B CA 1
ATOM 2740 C C . TYR B 1 167 ? 8.023 -2.873 -14.031 1 98.75 167 TYR B C 1
ATOM 2742 O O . TYR B 1 167 ? 8.609 -2.85 -12.953 1 98.75 167 TYR B O 1
ATOM 2750 N N . VAL B 1 168 ? 7.77 -3.965 -14.664 1 98.88 168 VAL B N 1
ATOM 2751 C CA . VAL B 1 168 ? 8.406 -5.23 -14.312 1 98.88 168 VAL B CA 1
ATOM 2752 C C . VAL B 1 168 ? 9.586 -5.492 -15.234 1 98.88 168 VAL B C 1
ATOM 2754 O O . VAL B 1 168 ? 9.438 -5.5 -16.469 1 98.88 168 VAL B O 1
ATOM 2757 N N . GLY B 1 169 ? 10.75 -5.672 -14.648 1 98.75 169 GLY B N 1
ATOM 2758 C CA . GLY B 1 169 ? 11.953 -5.914 -15.438 1 98.75 169 GLY B CA 1
ATOM 2759 C C . GLY B 1 169 ? 12.719 -7.145 -14.984 1 98.75 169 GLY B C 1
ATOM 2760 O O . GLY B 1 169 ? 12.492 -7.656 -13.891 1 98.75 169 GLY B O 1
ATOM 2761 N N . ILE B 1 170 ? 13.516 -7.602 -15.898 1 98.69 170 ILE B N 1
ATOM 2762 C CA . ILE B 1 170 ? 14.469 -8.656 -15.578 1 98.69 170 ILE B CA 1
ATOM 2763 C C . ILE B 1 170 ? 15.766 -8.031 -15.055 1 98.69 170 ILE B C 1
ATOM 2765 O O . ILE B 1 170 ? 16.359 -7.168 -15.703 1 98.69 170 ILE B O 1
ATOM 2769 N N . LEU B 1 171 ? 16.172 -8.453 -13.844 1 98.44 171 LEU B N 1
ATOM 2770 C CA . LEU B 1 171 ? 17.391 -7.938 -13.242 1 98.44 171 LEU B CA 1
ATOM 2771 C C . LEU B 1 171 ? 18.625 -8.57 -13.883 1 98.44 171 LEU B C 1
ATOM 2773 O O . LEU B 1 171 ? 18.656 -9.789 -14.102 1 98.44 171 LEU B O 1
ATOM 2777 N N . LYS B 1 172 ? 19.609 -7.707 -14.234 1 98 172 LYS B N 1
ATOM 2778 C CA . LYS B 1 172 ? 20.844 -8.242 -14.797 1 98 172 LYS B CA 1
ATOM 2779 C C . LYS B 1 172 ? 21.484 -9.258 -13.859 1 98 172 LYS B C 1
ATOM 2781 O O . LYS B 1 172 ? 21.562 -9.023 -12.648 1 98 172 LYS B O 1
ATOM 2786 N N . HIS B 1 173 ? 21.969 -10.297 -14.453 1 96.56 173 HIS B N 1
ATOM 2787 C CA . HIS B 1 173 ? 22.625 -11.359 -13.688 1 96.56 173 HIS B CA 1
ATOM 2788 C C . HIS B 1 173 ? 23.797 -10.82 -12.891 1 96.56 173 HIS B C 1
ATOM 2790 O O . HIS B 1 173 ? 24.031 -11.258 -11.758 1 96.56 173 HIS B O 1
ATOM 2796 N N . GLU B 1 174 ? 24.5 -9.875 -13.375 1 96 174 GLU B N 1
ATOM 2797 C CA . GLU B 1 174 ? 25.688 -9.32 -12.742 1 96 174 GLU B CA 1
ATOM 2798 C C . GLU B 1 174 ? 25.359 -8.648 -11.414 1 96 174 GLU B C 1
ATOM 2800 O O . GLU B 1 174 ? 26.234 -8.461 -10.57 1 96 174 GLU B O 1
ATOM 2805 N N . VAL B 1 175 ? 24.141 -8.219 -11.273 1 95.12 175 VAL B N 1
ATOM 2806 C CA . VAL B 1 175 ? 23.719 -7.492 -10.078 1 95.12 175 VAL B CA 1
ATOM 2807 C C . VAL B 1 175 ? 23.594 -8.461 -8.906 1 95.12 175 VAL B C 1
ATOM 2809 O O . VAL B 1 175 ? 23.844 -8.094 -7.758 1 95.12 175 VAL B O 1
ATOM 2812 N N . TYR B 1 176 ? 23.25 -9.703 -9.125 1 92.06 176 TYR B N 1
ATOM 2813 C CA . TYR B 1 176 ? 22.969 -10.602 -8.008 1 92.06 176 TYR B CA 1
ATOM 2814 C C . TYR B 1 176 ? 23.891 -11.82 -8.047 1 92.06 176 TYR B C 1
ATOM 2816 O O . TYR B 1 176 ? 23.844 -12.672 -7.164 1 92.06 176 TYR B O 1
ATOM 2824 N N . ALA B 1 177 ? 24.797 -12.133 -9.117 1 89.31 177 ALA B N 1
ATOM 2825 C CA . ALA B 1 177 ? 25.75 -13.234 -9.242 1 89.31 177 ALA B CA 1
ATOM 2826 C C . ALA B 1 177 ? 26.828 -13.156 -8.18 1 89.31 177 ALA B C 1
ATOM 2828 O O . ALA B 1 177 ? 27.484 -14.148 -7.871 1 89.31 177 ALA B O 1
ATOM 2829 N N . SER B 1 178 ? 27.062 -12.055 -7.41 1 63.75 178 SER B N 1
ATOM 2830 C CA . SER B 1 178 ? 28.266 -12.078 -6.574 1 63.75 178 SER B CA 1
ATOM 2831 C C . SER B 1 178 ? 28.062 -12.961 -5.348 1 63.75 178 SER B C 1
ATOM 2833 O O . SER B 1 178 ? 26.938 -13.125 -4.871 1 63.75 178 SER B O 1
#

Nearest PDB structures (foldseek):
  4rqb-assembly1_A  TM=9.659E-01  e=4.708E-25  Staphylococcus aureus subsp. aureus USA300_TCH1516
  3h83-assembly1_A  TM=9.647E-01  e=8.748E-24  Bacillus anthracis str. 'Ames Ancestor'
  6d9q-assembly1_A  TM=9.595E-01  e=5.058E-24  Bacillus anthracis
  1p17-assembly3_C  TM=9.439E-01  e=2.252E-20  Trypanosoma cruzi
  1p17-assembly3_A  TM=9.460E-01  e=3.245E-20  Trypanosoma cruzi

Organism: Lactobacillus johnsonii (strain FI9785) (NCBI:txid633699)